Protein AF-A0A813LN23-F1 (afdb_monomer_lite)

Organism: Polarella glacialis (NCBI:txid89957)

Secondary structure (DSSP, 8-state):
----------TTHHHHHTT--TTGGGTTT------SSEEEEEEE-SS-HHHHHHHHHHHHTTTSSSEEEEEEGGG----GGG--SS-HHHHHHHHHHHT-SEEEE--------TTS-TTTSTTS-HHHHHHHHHTTT--EEEETT-HHHHHHTTT-SS--EESSHHHHHHHHHHHHH-HHHHHHHHHHHHHHHHTTSHHHHHHHHT-

Sequence (207 aa):
QAGTQFAVASSNLSAAVSLVPHHHSNFLKRVARPHRSGSLVGIFGTGDSQWLAGRLTTCLQGSVSGYLRVVSQADLSCPLEEVQGPVQRGDCHARRLQALDLGVVWFQDETNQPDAPRDAVEREKPAQRLVNVLAVGLPAVGYAGYAGHRDVLRGAQHLRLAANVEELCVLARALLQDIKLRKLASEEALRIAEAYSPRRIAESYLR

Structure (mmCIF, N/CA/C/O backbone):
data_AF-A0A813LN23-F1
#
_entry.id   AF-A0A813LN23-F1
#
loop_
_atom_site.group_PDB
_atom_site.id
_atom_site.type_symbol
_atom_site.label_atom_id
_atom_site.label_alt_id
_atom_site.label_comp_id
_atom_site.label_asym_id
_atom_site.label_entity_id
_atom_site.label_seq_id
_atom_site.pdbx_PDB_ins_code
_atom_site.Cartn_x
_atom_site.Cartn_y
_atom_site.Cartn_z
_atom_site.occupancy
_atom_site.B_iso_or_equiv
_atom_site.auth_seq_id
_atom_site.auth_comp_id
_atom_site.auth_asym_id
_atom_site.auth_atom_id
_atom_site.pdbx_PDB_model_num
ATOM 1 N N . GLN A 1 1 ? 8.242 -32.842 -45.059 1.00 39.59 1 GLN A N 1
ATOM 2 C CA . GLN A 1 1 ? 9.080 -32.036 -44.150 1.00 39.59 1 GLN A CA 1
ATOM 3 C C . GLN A 1 1 ? 8.134 -31.305 -43.210 1.00 39.59 1 GLN A C 1
ATOM 5 O O . GLN A 1 1 ? 7.398 -30.442 -43.666 1.00 39.59 1 GLN A O 1
ATOM 10 N N . ALA A 1 2 ? 8.035 -31.754 -41.958 1.00 36.97 2 ALA A N 1
ATOM 11 C CA . ALA A 1 2 ? 7.138 -31.170 -40.963 1.00 36.97 2 ALA A CA 1
ATOM 12 C C . ALA A 1 2 ? 7.884 -30.048 -40.230 1.00 36.97 2 ALA A C 1
ATOM 14 O O . ALA A 1 2 ? 8.893 -30.304 -39.576 1.00 36.97 2 ALA A O 1
ATOM 15 N N . GLY A 1 3 ? 7.426 -28.809 -40.403 1.00 33.22 3 GLY A N 1
ATOM 16 C CA . GLY A 1 3 ? 7.939 -27.649 -39.683 1.00 33.22 3 GLY A CA 1
ATOM 17 C C . GLY A 1 3 ? 7.271 -27.550 -38.319 1.0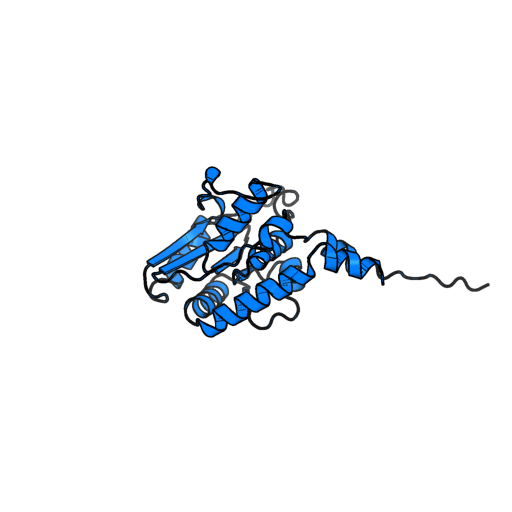0 33.22 3 GLY A C 1
ATOM 18 O O . GLY A 1 3 ? 6.096 -27.206 -38.224 1.00 33.22 3 GLY A O 1
ATOM 19 N N . THR A 1 4 ? 8.015 -27.864 -37.265 1.00 38.72 4 THR A N 1
ATOM 20 C CA . THR A 1 4 ? 7.586 -27.665 -35.880 1.00 38.72 4 THR A CA 1
ATOM 21 C C . THR A 1 4 ? 7.609 -26.166 -35.574 1.00 38.72 4 THR A C 1
ATOM 23 O O . THR A 1 4 ? 8.677 -25.572 -35.437 1.00 38.72 4 THR A O 1
ATOM 26 N N . GLN A 1 5 ? 6.439 -25.529 -35.494 1.00 38.41 5 GLN A N 1
ATOM 27 C CA . GLN A 1 5 ? 6.319 -24.173 -34.960 1.00 38.41 5 GLN A CA 1
ATOM 28 C C . GLN A 1 5 ? 6.550 -24.213 -33.445 1.00 38.41 5 GLN A C 1
ATOM 30 O O . GLN A 1 5 ? 5.740 -24.755 -32.694 1.00 38.41 5 GLN A O 1
ATOM 35 N N . PHE A 1 6 ? 7.657 -23.626 -32.994 1.00 35.34 6 PHE A N 1
ATOM 36 C CA . PHE A 1 6 ? 7.865 -23.298 -31.588 1.00 35.34 6 PHE A CA 1
ATOM 37 C C . PHE A 1 6 ? 6.947 -22.128 -31.220 1.00 35.34 6 PHE A C 1
ATOM 39 O O . PHE A 1 6 ? 7.253 -20.969 -31.495 1.00 35.34 6 PHE A O 1
ATOM 46 N N . ALA A 1 7 ? 5.811 -22.430 -30.596 1.00 37.06 7 ALA A N 1
ATOM 47 C CA . ALA A 1 7 ? 5.026 -21.433 -29.885 1.00 37.06 7 ALA A CA 1
ATOM 48 C C . ALA A 1 7 ? 5.788 -21.052 -28.606 1.00 37.06 7 ALA A C 1
ATOM 50 O O . ALA A 1 7 ? 5.703 -21.729 -27.583 1.00 37.06 7 ALA A O 1
ATOM 51 N N . VAL A 1 8 ? 6.592 -19.991 -28.681 1.00 39.06 8 VAL A N 1
ATOM 52 C CA . VAL A 1 8 ? 7.249 -19.411 -27.505 1.00 39.06 8 VAL A CA 1
ATOM 53 C C . VAL A 1 8 ? 6.170 -18.765 -26.638 1.00 39.06 8 VAL A C 1
ATOM 55 O O . VAL A 1 8 ? 5.446 -17.877 -27.086 1.00 39.06 8 VAL A O 1
ATOM 58 N N . ALA A 1 9 ? 6.066 -19.220 -25.391 1.00 37.12 9 ALA A N 1
ATOM 59 C CA . ALA A 1 9 ? 5.198 -18.676 -24.354 1.00 37.12 9 ALA A CA 1
ATOM 60 C C . ALA A 1 9 ? 5.605 -17.230 -23.992 1.00 37.12 9 ALA A C 1
ATOM 62 O O . ALA A 1 9 ? 6.251 -16.984 -22.978 1.00 37.12 9 ALA A O 1
ATOM 63 N N . SER A 1 10 ? 5.267 -16.253 -24.839 1.00 37.16 10 SER A N 1
ATOM 64 C CA . SER A 1 10 ? 5.741 -14.866 -24.710 1.00 37.16 10 SER A CA 1
ATOM 65 C C . SER A 1 10 ? 4.833 -13.954 -23.869 1.00 37.16 10 SER A C 1
ATOM 67 O O . SER A 1 10 ? 5.117 -12.764 -23.744 1.00 37.16 10 SER A O 1
ATOM 69 N N . SER A 1 11 ? 3.735 -14.459 -23.298 1.00 43.03 11 SER A N 1
ATOM 70 C CA . SER A 1 11 ? 2.684 -13.598 -22.731 1.00 43.03 11 SER A CA 1
ATOM 71 C C . SER A 1 11 ? 2.886 -13.191 -21.266 1.00 43.03 11 SER A C 1
ATOM 73 O O . SER A 1 11 ? 2.341 -12.174 -20.853 1.00 43.03 11 SER A O 1
ATOM 75 N N . ASN A 1 12 ? 3.686 -13.919 -20.477 1.00 43.53 12 ASN A N 1
ATOM 76 C CA . ASN A 1 12 ? 3.851 -13.625 -19.040 1.00 43.53 12 ASN A CA 1
ATOM 77 C C . ASN A 1 12 ? 5.123 -12.825 -18.698 1.00 43.53 12 ASN A C 1
ATOM 79 O O . ASN A 1 12 ? 5.166 -12.153 -17.670 1.00 43.53 12 ASN A O 1
ATOM 83 N N . LEU A 1 13 ? 6.151 -12.859 -19.552 1.00 44.47 13 LEU A N 1
ATOM 84 C CA . LEU A 1 13 ? 7.446 -12.212 -19.288 1.00 44.47 13 LEU A CA 1
ATOM 85 C C . LEU A 1 13 ? 7.402 -10.684 -19.463 1.00 44.47 13 LEU A C 1
ATOM 87 O O . LEU A 1 13 ? 8.005 -9.957 -18.677 1.00 44.47 13 LEU A O 1
ATOM 91 N N . SER A 1 14 ? 6.636 -10.179 -20.435 1.00 47.31 14 SER A N 1
ATOM 92 C CA . SER A 1 14 ? 6.539 -8.737 -20.727 1.00 47.31 14 SER A CA 1
ATOM 93 C C . SER A 1 14 ? 5.921 -7.918 -19.579 1.00 47.31 14 SER A C 1
ATOM 95 O O . SER A 1 14 ? 6.327 -6.776 -19.340 1.00 47.31 14 SER A O 1
ATOM 97 N N . ALA A 1 15 ? 4.987 -8.508 -18.825 1.00 50.19 15 ALA A N 1
ATOM 98 C CA . ALA A 1 15 ? 4.332 -7.833 -17.707 1.00 50.19 15 ALA A CA 1
ATOM 99 C C . ALA A 1 15 ? 5.270 -7.657 -16.499 1.00 50.19 15 ALA A C 1
ATOM 101 O O . ALA A 1 15 ? 5.264 -6.597 -15.880 1.00 50.19 15 ALA A O 1
ATOM 102 N N . ALA A 1 16 ? 6.122 -8.644 -16.196 1.00 51.22 16 ALA A N 1
ATOM 103 C CA . ALA A 1 16 ? 7.028 -8.593 -15.044 1.00 51.22 16 ALA A CA 1
ATOM 104 C C . ALA A 1 16 ? 8.128 -7.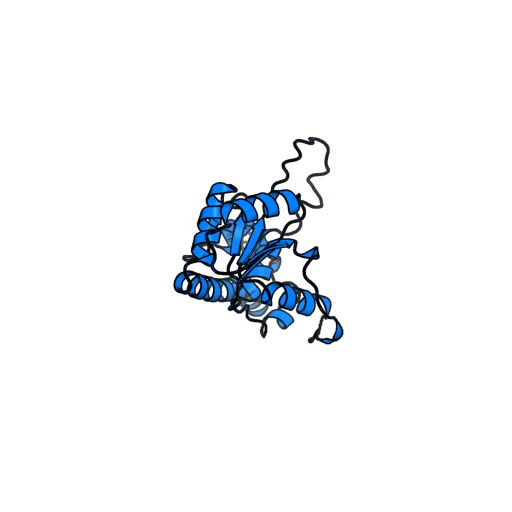522 -15.192 1.00 51.22 16 ALA A C 1
ATOM 106 O O . ALA A 1 16 ? 8.429 -6.817 -14.231 1.00 51.22 16 ALA A O 1
ATOM 107 N N . VAL A 1 17 ? 8.674 -7.333 -16.403 1.00 51.47 17 VAL A N 1
ATOM 108 C CA . VAL A 1 17 ? 9.695 -6.296 -16.689 1.00 51.47 17 VAL A CA 1
ATOM 109 C C . VAL A 1 17 ? 9.158 -4.879 -16.502 1.00 51.47 17 VAL A C 1
ATOM 111 O O . VAL A 1 17 ? 9.900 -3.966 -16.146 1.00 51.47 17 VAL A O 1
ATOM 114 N N . SER A 1 18 ? 7.852 -4.693 -16.689 1.00 59.22 18 SER A N 1
ATOM 115 C CA . SER A 1 18 ? 7.205 -3.382 -16.608 1.00 59.22 18 SER A CA 1
ATOM 116 C C . SER A 1 18 ? 6.879 -2.934 -15.177 1.00 59.22 18 SER A C 1
ATOM 118 O O . SER A 1 18 ? 6.366 -1.825 -15.014 1.00 59.22 18 SER A O 1
ATOM 120 N N . LEU A 1 19 ? 7.146 -3.779 -14.167 1.00 66.12 19 LEU A N 1
ATOM 121 C CA . LEU A 1 19 ? 6.704 -3.600 -12.775 1.00 66.12 19 LEU A CA 1
ATOM 122 C C . LEU A 1 19 ? 7.842 -3.474 -11.748 1.00 66.12 19 LEU A C 1
ATOM 124 O O . LEU A 1 19 ? 7.592 -3.523 -10.545 1.00 66.12 19 LEU A O 1
ATOM 128 N N . VAL A 1 20 ? 9.088 -3.280 -12.188 1.00 72.88 20 VAL A N 1
ATOM 129 C CA . VAL 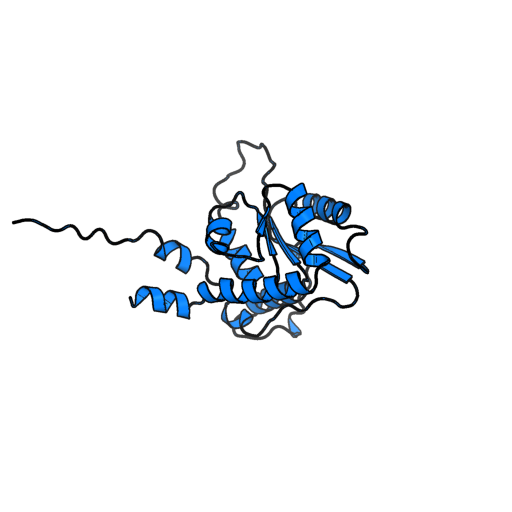A 1 20 ? 10.239 -3.066 -11.290 1.00 72.88 20 VAL A CA 1
ATOM 130 C C . VAL A 1 20 ? 9.990 -1.856 -10.392 1.00 72.88 20 VAL A C 1
ATOM 132 O O . VAL A 1 20 ? 9.712 -0.787 -10.940 1.00 72.88 20 VAL A O 1
ATOM 135 N N . PRO A 1 21 ? 10.126 -1.951 -9.049 1.00 66.25 21 PRO A N 1
ATOM 136 C CA . PRO A 1 21 ? 9.970 -0.796 -8.176 1.00 66.25 21 PRO A CA 1
ATOM 137 C C . PRO A 1 21 ? 10.757 0.408 -8.698 1.00 66.25 21 PRO A C 1
ATOM 139 O O . PRO A 1 21 ? 11.948 0.292 -9.013 1.00 66.25 21 PRO A O 1
ATOM 142 N N . HIS A 1 22 ? 10.102 1.563 -8.802 1.00 62.88 22 HIS A N 1
ATOM 143 C CA . HIS A 1 22 ? 10.753 2.776 -9.288 1.00 62.88 22 HIS A CA 1
ATOM 144 C C . HIS A 1 22 ? 11.974 3.072 -8.418 1.00 62.88 22 HIS A C 1
ATOM 146 O O . HIS A 1 22 ? 11.829 3.364 -7.239 1.00 62.88 22 HIS A O 1
ATOM 152 N N . HIS A 1 23 ? 13.175 3.015 -8.998 1.00 59.50 23 HIS A N 1
ATOM 153 C CA . HIS A 1 23 ? 14.432 3.177 -8.257 1.00 59.50 23 HIS A CA 1
ATOM 154 C C . HIS A 1 23 ? 14.636 2.110 -7.167 1.00 59.50 23 HIS A C 1
ATOM 156 O O . HIS A 1 23 ? 15.037 2.426 -6.051 1.00 59.50 23 HIS A O 1
ATOM 162 N N . HIS A 1 24 ? 14.380 0.841 -7.499 1.00 65.38 24 HIS A N 1
ATOM 163 C CA . HIS A 1 24 ? 14.494 -0.333 -6.622 1.00 65.38 24 HIS A CA 1
ATOM 164 C C . HIS A 1 24 ? 15.696 -0.332 -5.653 1.00 65.38 24 HIS A C 1
ATOM 166 O O . HIS A 1 24 ? 15.537 -0.677 -4.484 1.00 65.38 24 HIS A O 1
ATOM 172 N N . SER A 1 25 ? 16.876 0.135 -6.078 1.00 61.50 25 SER A N 1
ATOM 173 C CA . SER A 1 25 ? 18.063 0.282 -5.216 1.00 61.50 25 SER A CA 1
ATOM 174 C C . SER A 1 25 ? 17.826 1.110 -3.946 1.00 61.50 25 SER A C 1
ATOM 176 O O . SER A 1 25 ? 18.450 0.860 -2.918 1.00 61.50 25 SER A O 1
ATOM 178 N N . ASN A 1 26 ? 16.928 2.093 -4.004 1.00 63.09 26 ASN A N 1
ATOM 179 C CA . ASN A 1 26 ? 16.587 2.982 -2.896 1.00 63.09 26 ASN A CA 1
ATOM 180 C C . ASN A 1 26 ? 15.605 2.332 -1.901 1.00 63.09 26 ASN A C 1
ATOM 182 O O . ASN A 1 26 ? 15.480 2.795 -0.771 1.00 63.09 26 ASN A O 1
ATOM 186 N N . PHE A 1 27 ? 14.952 1.233 -2.287 1.00 65.69 27 PHE A N 1
ATOM 187 C CA . PHE A 1 27 ? 13.986 0.505 -1.459 1.00 65.69 27 PHE A CA 1
ATOM 188 C C . PHE A 1 27 ? 14.650 -0.572 -0.590 1.00 65.69 27 PHE A C 1
ATOM 190 O O . PHE A 1 27 ? 14.179 -0.851 0.507 1.00 65.69 27 PHE A O 1
ATOM 197 N N . LEU A 1 28 ? 15.811 -1.098 -1.005 1.00 61.41 28 LEU A N 1
ATOM 198 C CA . LEU A 1 28 ? 16.527 -2.204 -0.344 1.00 61.41 28 LEU A CA 1
ATOM 199 C C . LEU A 1 28 ? 16.937 -1.951 1.124 1.00 61.41 28 LEU A C 1
ATOM 201 O O . LEU A 1 28 ? 17.324 -2.886 1.820 1.00 61.41 28 LEU A O 1
ATOM 205 N N . LYS A 1 29 ? 16.885 -0.703 1.608 1.00 63.97 29 LYS A N 1
ATOM 206 C CA . LYS A 1 29 ? 17.239 -0.330 2.994 1.00 63.97 29 LYS A CA 1
ATOM 207 C C . LYS A 1 29 ? 16.093 0.329 3.767 1.00 63.97 29 LYS A C 1
ATOM 209 O O . LYS A 1 29 ? 16.289 0.757 4.905 1.00 63.97 29 LYS A O 1
ATOM 214 N N . ARG A 1 30 ? 14.913 0.457 3.161 1.00 70.81 30 ARG A N 1
ATOM 215 C CA . ARG A 1 30 ? 13.778 1.196 3.721 1.00 70.81 30 ARG A CA 1
ATOM 216 C C . ARG A 1 30 ? 12.677 0.197 4.054 1.00 70.81 30 ARG A C 1
ATOM 218 O O . ARG A 1 30 ? 12.040 -0.340 3.162 1.00 70.81 30 ARG A O 1
ATOM 225 N N . VAL A 1 31 ? 12.476 -0.057 5.345 1.00 78.44 31 VAL A N 1
ATOM 226 C CA . VAL A 1 31 ? 11.402 -0.933 5.835 1.00 78.44 31 VAL A CA 1
ATOM 227 C C . VAL A 1 31 ? 10.427 -0.089 6.638 1.00 78.44 31 VAL A C 1
ATOM 229 O O . VAL A 1 31 ? 10.843 0.560 7.607 1.00 78.44 31 VAL A O 1
ATOM 232 N N . ALA A 1 32 ? 9.164 -0.067 6.213 1.00 77.12 32 ALA A N 1
ATOM 233 C CA . ALA A 1 32 ? 8.074 0.592 6.919 1.00 77.12 32 ALA A CA 1
ATOM 234 C C . ALA A 1 32 ? 7.967 0.031 8.340 1.00 77.12 32 ALA A C 1
ATOM 236 O O . ALA A 1 32 ? 8.089 -1.176 8.565 1.00 77.12 32 ALA A O 1
ATOM 237 N N . ARG A 1 33 ? 7.790 0.920 9.318 1.00 77.44 33 ARG A N 1
ATOM 238 C CA . ARG A 1 33 ? 7.646 0.538 10.724 1.00 77.44 33 ARG A CA 1
ATOM 239 C C . ARG A 1 33 ? 6.378 1.162 11.282 1.00 77.44 33 ARG A C 1
ATOM 241 O O . ARG A 1 33 ? 6.191 2.358 11.080 1.00 77.44 33 ARG A O 1
ATOM 248 N N . PRO A 1 34 ? 5.561 0.392 12.017 1.00 74.50 34 PRO A N 1
ATOM 249 C CA . PRO A 1 34 ? 4.340 0.933 12.577 1.00 74.50 34 PRO A CA 1
ATOM 250 C C . PRO A 1 34 ? 4.604 2.094 13.541 1.00 74.50 34 PRO A C 1
ATOM 252 O O . PRO A 1 34 ? 5.532 2.028 14.359 1.00 74.50 34 PRO A O 1
ATOM 255 N N . HIS A 1 35 ? 3.759 3.120 13.493 1.00 77.62 35 HIS A N 1
ATOM 256 C CA . HIS A 1 35 ? 3.760 4.192 14.481 1.00 77.62 35 HIS A CA 1
ATOM 257 C C . HIS A 1 35 ? 3.272 3.671 15.835 1.00 77.62 35 HIS A C 1
ATOM 259 O O . HIS A 1 35 ? 2.377 2.833 15.927 1.00 77.62 35 HIS A O 1
ATOM 265 N N . ARG A 1 36 ? 3.867 4.182 16.921 1.00 70.81 36 ARG A N 1
ATOM 266 C CA . ARG A 1 36 ? 3.504 3.782 18.293 1.00 70.81 36 ARG A CA 1
ATOM 267 C C . ARG A 1 36 ? 2.278 4.514 18.848 1.00 70.81 36 ARG A C 1
ATOM 269 O O . ARG A 1 36 ? 1.682 4.022 19.796 1.00 70.81 36 ARG A O 1
ATOM 276 N N . SER A 1 37 ? 1.933 5.685 18.308 1.00 74.62 37 SER A N 1
ATOM 277 C CA . SER A 1 37 ? 0.928 6.597 18.885 1.00 74.62 37 SER A CA 1
ATOM 278 C C . SER A 1 37 ? -0.236 6.951 17.949 1.00 74.62 37 SER A C 1
ATOM 280 O O . SER A 1 37 ? -1.014 7.854 18.253 1.00 74.62 37 SER A O 1
ATOM 282 N N . GLY A 1 38 ? -0.386 6.240 16.832 1.00 85.62 38 GLY A N 1
ATOM 283 C CA . GLY A 1 38 ? -1.467 6.456 15.874 1.00 85.62 38 GLY A CA 1
ATOM 284 C C . GLY A 1 38 ? -1.318 5.581 14.636 1.00 85.62 38 GLY A C 1
ATOM 285 O O . GLY A 1 38 ? -0.522 4.645 14.619 1.00 85.62 38 GLY A O 1
ATOM 286 N N . SER A 1 39 ? -2.104 5.876 13.607 1.00 91.25 39 SER A N 1
ATOM 287 C CA . SER A 1 39 ? -2.051 5.211 12.305 1.00 91.25 39 SER A CA 1
ATOM 288 C C . SER A 1 39 ? -2.090 6.238 11.178 1.00 91.25 39 SER A C 1
ATOM 290 O O . SER A 1 39 ? -3.016 7.052 11.101 1.00 91.25 39 SER A O 1
ATOM 292 N N . LEU A 1 40 ? -1.095 6.180 10.293 1.00 93.81 40 LEU A N 1
ATOM 293 C CA . LEU A 1 40 ? -1.016 6.982 9.078 1.00 93.81 40 LEU A CA 1
ATOM 294 C C . LEU A 1 40 ? -1.296 6.106 7.852 1.00 93.81 40 LEU A C 1
ATOM 296 O O . LEU A 1 40 ? -0.534 5.194 7.528 1.00 93.81 40 LEU A O 1
ATOM 300 N N . VAL A 1 41 ? -2.398 6.392 7.164 1.00 94.94 41 VAL A N 1
ATOM 301 C CA . VAL A 1 41 ? -2.835 5.668 5.964 1.00 94.94 41 VAL A CA 1
ATOM 302 C C . VAL A 1 41 ? -2.579 6.532 4.736 1.00 94.94 41 VAL A C 1
ATOM 304 O O . VAL A 1 41 ? -3.068 7.659 4.663 1.00 94.94 41 VAL A O 1
ATOM 307 N N . GLY A 1 42 ? -1.824 6.014 3.769 1.00 94.12 42 GLY A N 1
ATOM 308 C CA . GLY A 1 42 ? -1.549 6.713 2.511 1.00 94.12 42 GLY A CA 1
ATOM 309 C C . GLY A 1 42 ? -2.400 6.186 1.362 1.00 94.12 42 GLY A C 1
ATOM 310 O O . GLY A 1 42 ? -2.472 4.976 1.158 1.00 94.12 42 GLY A O 1
ATOM 311 N N . ILE A 1 43 ? -3.006 7.086 0.590 1.00 92.69 43 ILE A N 1
ATOM 312 C CA . ILE A 1 43 ? -3.754 6.765 -0.631 1.00 92.69 43 ILE A CA 1
ATOM 313 C C . ILE A 1 43 ? -2.862 6.983 -1.858 1.00 92.69 43 ILE A C 1
ATOM 315 O O . ILE A 1 43 ? -2.279 8.054 -2.044 1.00 92.69 43 ILE A O 1
ATOM 319 N N . PHE A 1 44 ? -2.802 5.965 -2.716 1.00 89.31 44 PHE A N 1
ATOM 320 C CA . PHE A 1 44 ? -2.029 5.923 -3.954 1.00 89.31 44 PHE A CA 1
ATOM 321 C C . PHE A 1 44 ? -2.971 5.780 -5.148 1.00 89.31 44 PHE A C 1
ATOM 323 O O . PHE A 1 44 ? -3.464 4.690 -5.440 1.00 89.31 44 PHE A O 1
ATOM 330 N N . GLY A 1 45 ? -3.198 6.892 -5.844 1.00 81.06 45 GLY A N 1
ATOM 331 C CA . GLY A 1 45 ? -4.160 7.023 -6.934 1.00 81.06 45 GLY A CA 1
ATOM 332 C C . GLY A 1 45 ? -4.185 8.452 -7.473 1.00 81.06 45 GLY A C 1
ATOM 333 O O . GLY A 1 45 ? -3.684 9.361 -6.820 1.00 81.06 45 GLY A O 1
ATOM 334 N N . THR A 1 46 ? -4.744 8.644 -8.665 1.00 63.03 46 THR A N 1
ATOM 335 C CA . THR A 1 46 ? -4.836 9.943 -9.362 1.00 63.03 46 THR A CA 1
ATOM 336 C C . THR A 1 46 ? -6.252 10.543 -9.363 1.00 63.03 46 THR A C 1
ATOM 338 O O . THR A 1 46 ? -6.449 11.591 -9.963 1.00 63.03 46 THR A O 1
ATOM 341 N N . GLY A 1 47 ? -7.231 9.882 -8.731 1.00 64.81 47 GLY A N 1
ATOM 342 C CA . GLY A 1 47 ? -8.639 10.312 -8.671 1.00 64.81 47 GLY A CA 1
ATOM 343 C C . GLY A 1 47 ? -8.966 11.159 -7.436 1.00 64.81 47 GLY A C 1
ATOM 344 O O . GLY A 1 47 ? -8.057 11.698 -6.803 1.00 64.81 47 GLY A O 1
ATOM 345 N N . ASP A 1 48 ? -10.251 11.235 -7.062 1.00 70.62 48 ASP A N 1
ATOM 346 C CA . ASP A 1 48 ? -10.731 11.948 -5.865 1.00 70.62 48 ASP A CA 1
ATOM 347 C C . ASP A 1 48 ? -10.273 11.262 -4.561 1.00 70.62 48 ASP A C 1
ATOM 349 O O . ASP A 1 48 ? -11.011 10.579 -3.844 1.00 70.62 48 ASP A O 1
ATOM 353 N N . SER A 1 49 ? -8.989 11.437 -4.247 1.00 77.94 49 SER A N 1
ATOM 354 C CA . SER A 1 49 ? -8.386 10.937 -3.018 1.00 77.94 49 SER A CA 1
ATOM 355 C C . SER A 1 49 ? -8.998 11.574 -1.771 1.00 77.94 49 SER A C 1
ATOM 357 O O . SER A 1 49 ? -8.874 10.993 -0.697 1.00 77.94 49 SER A O 1
ATOM 359 N N . GLN A 1 50 ? -9.656 12.736 -1.889 1.00 84.06 50 GLN A N 1
ATOM 360 C CA . GLN A 1 50 ? -10.292 13.403 -0.755 1.00 84.06 50 GLN A CA 1
ATOM 361 C C . GLN A 1 50 ? -11.590 12.702 -0.364 1.00 84.06 50 GLN A C 1
ATOM 363 O O . GLN A 1 50 ? -11.784 12.420 0.820 1.00 84.06 50 GLN A O 1
ATOM 368 N N . TRP A 1 51 ? -12.432 12.340 -1.335 1.00 87.50 51 TRP A N 1
ATOM 369 C CA . TRP A 1 51 ? -13.625 11.534 -1.081 1.00 87.50 51 TRP A CA 1
ATOM 370 C C . TRP A 1 51 ? -13.267 10.207 -0.409 1.00 87.50 51 TRP A C 1
ATOM 372 O O . TRP A 1 51 ? -13.800 9.883 0.657 1.00 87.50 51 TRP A O 1
ATOM 382 N N . LEU A 1 52 ? -12.295 9.473 -0.965 1.00 89.25 52 LEU A N 1
ATOM 383 C CA . LEU A 1 52 ? -11.866 8.198 -0.388 1.00 89.25 52 LEU A CA 1
ATOM 384 C C . LEU A 1 52 ? -11.248 8.383 1.004 1.00 89.25 52 LEU A C 1
ATOM 386 O O . LEU A 1 52 ? -11.527 7.592 1.906 1.00 89.25 52 LEU A O 1
ATOM 390 N N . ALA A 1 53 ? -10.445 9.435 1.204 1.00 91.44 53 ALA A N 1
ATOM 391 C CA . ALA A 1 53 ? -9.895 9.769 2.514 1.00 91.44 53 ALA A CA 1
ATOM 392 C C . ALA A 1 53 ? -10.999 10.043 3.538 1.00 91.44 53 ALA A C 1
ATOM 394 O O . ALA A 1 53 ? -10.904 9.557 4.666 1.00 91.44 53 ALA A O 1
ATOM 395 N N . GLY A 1 54 ? -12.060 10.754 3.148 1.00 92.06 54 GLY A N 1
ATOM 396 C CA . GLY A 1 54 ? -13.240 10.979 3.978 1.00 92.06 54 GLY A CA 1
ATOM 397 C C . GLY A 1 54 ? -13.914 9.666 4.372 1.00 92.06 54 GLY A C 1
ATOM 398 O O . GLY A 1 54 ? -14.087 9.400 5.560 1.00 92.06 54 GLY A O 1
ATOM 399 N N . ARG A 1 55 ? -14.202 8.793 3.396 1.00 93.38 55 ARG A N 1
ATOM 400 C CA . ARG A 1 55 ? -14.831 7.479 3.636 1.00 93.38 55 ARG A CA 1
ATOM 401 C C . ARG A 1 55 ? -13.992 6.593 4.560 1.00 93.38 55 ARG A C 1
ATOM 403 O O . ARG A 1 55 ? -14.526 6.031 5.516 1.00 93.38 55 ARG A O 1
ATOM 410 N N . LEU A 1 56 ? -12.684 6.511 4.308 1.00 93.75 56 LEU A N 1
ATOM 411 C CA . LEU A 1 56 ? -11.738 5.767 5.142 1.00 93.75 56 LEU A CA 1
ATOM 412 C C . LEU A 1 56 ? -11.655 6.341 6.553 1.00 93.75 56 LEU A C 1
ATOM 414 O O . LEU A 1 56 ? -11.683 5.584 7.519 1.00 93.75 56 LEU A O 1
ATOM 418 N N . THR A 1 57 ? -11.588 7.666 6.682 1.00 94.94 57 THR A N 1
ATOM 419 C CA . THR A 1 57 ? -11.568 8.330 7.989 1.00 94.94 57 THR A CA 1
ATOM 420 C C . THR A 1 57 ? -12.823 7.968 8.770 1.00 94.94 57 THR A C 1
ATOM 422 O O . THR A 1 57 ? -12.704 7.471 9.884 1.00 94.94 57 THR A O 1
ATOM 425 N N . THR A 1 58 ? -14.011 8.111 8.173 1.00 95.12 58 THR A N 1
ATOM 426 C CA . THR A 1 58 ? -15.285 7.776 8.822 1.00 95.12 58 THR A CA 1
ATOM 427 C C . THR A 1 58 ? -15.350 6.313 9.257 1.00 95.12 58 THR A C 1
ATOM 429 O O . THR A 1 58 ? -15.747 6.033 10.384 1.00 95.12 58 THR A O 1
ATOM 432 N N . CYS A 1 59 ? -14.960 5.364 8.402 1.00 95.06 59 CYS A N 1
ATOM 433 C CA . CYS A 1 59 ? -15.120 3.945 8.726 1.00 95.06 59 CYS A CA 1
ATOM 434 C C . CYS A 1 59 ? -14.036 3.387 9.663 1.00 95.06 59 CYS A C 1
ATOM 436 O O . CYS A 1 59 ? -14.265 2.376 10.334 1.00 95.06 59 CYS A O 1
ATOM 438 N N . LEU A 1 60 ? -12.858 4.012 9.714 1.00 94.06 60 LEU A N 1
ATOM 439 C CA . LEU A 1 60 ? -11.760 3.619 10.602 1.00 94.06 60 LEU A CA 1
ATOM 440 C C . LEU A 1 60 ? -11.769 4.391 11.927 1.00 94.06 60 LEU A C 1
ATOM 442 O O . LEU A 1 60 ? -11.085 3.988 12.873 1.00 94.06 60 LEU A O 1
ATOM 446 N N . GLN A 1 61 ? -12.548 5.470 12.030 1.00 91.00 61 GLN A N 1
ATOM 447 C CA . GLN A 1 61 ? -12.711 6.223 13.268 1.00 91.00 61 GLN A CA 1
ATOM 448 C C . GLN A 1 61 ? -13.190 5.305 14.402 1.00 91.00 61 GLN A C 1
ATOM 450 O O . GLN A 1 61 ? -14.049 4.444 14.218 1.00 91.00 61 GLN A O 1
ATOM 455 N N . GLY A 1 62 ? -12.563 5.431 15.574 1.00 84.88 62 GLY A N 1
ATOM 456 C CA . GLY A 1 62 ? -12.833 4.577 16.739 1.00 84.88 62 GLY A CA 1
ATOM 457 C C . GLY A 1 62 ? -12.335 3.131 16.619 1.00 84.88 62 GLY A C 1
ATOM 458 O O . GLY A 1 62 ? -12.379 2.398 17.601 1.00 84.88 62 GLY A O 1
ATOM 459 N N . SER A 1 63 ? -11.831 2.712 15.452 1.00 84.38 63 SER A N 1
ATOM 460 C CA . SER A 1 63 ? -11.273 1.370 15.258 1.00 84.38 63 SER A CA 1
ATOM 461 C C . SER A 1 63 ? -9.774 1.301 15.558 1.00 84.38 63 SER A C 1
ATOM 463 O O . SER A 1 63 ? -9.259 0.223 15.832 1.00 84.38 63 SER A O 1
ATOM 465 N N . VAL A 1 64 ? -9.055 2.420 15.508 1.00 85.50 64 VAL A N 1
ATOM 466 C CA . VAL A 1 64 ? -7.611 2.463 15.775 1.00 85.50 64 VAL A CA 1
ATOM 467 C C . VAL A 1 64 ? -7.317 3.169 17.093 1.00 85.50 64 VAL A C 1
ATOM 469 O O . VAL A 1 64 ? -7.962 4.158 17.437 1.00 85.50 64 VAL A O 1
ATOM 472 N N . SER A 1 65 ? -6.331 2.662 17.831 1.00 81.56 65 SER A N 1
ATOM 473 C CA . SER A 1 65 ? -5.838 3.311 19.046 1.00 81.56 65 SER A CA 1
ATOM 474 C C . SER A 1 65 ? -4.984 4.528 18.682 1.00 81.56 65 SER A C 1
ATOM 476 O O . SER A 1 65 ? -4.031 4.411 17.913 1.00 81.56 65 SER A O 1
ATOM 478 N N . GLY A 1 66 ? -5.291 5.686 19.267 1.00 85.94 66 GLY A N 1
ATOM 479 C CA . GLY A 1 66 ? -4.570 6.936 19.010 1.00 85.94 66 GLY A CA 1
ATOM 480 C C . GLY A 1 66 ? -5.163 7.747 17.857 1.00 85.94 66 GLY A C 1
ATOM 481 O O . GLY A 1 66 ? -6.356 7.656 17.568 1.00 85.94 66 GLY A O 1
ATOM 482 N N . TYR A 1 67 ? -4.341 8.585 17.221 1.00 88.75 67 TYR A N 1
ATOM 483 C CA . TYR A 1 67 ? -4.805 9.399 16.097 1.00 88.75 67 TYR A CA 1
ATOM 484 C C . TYR A 1 67 ? -4.864 8.575 14.808 1.00 88.75 67 TYR A C 1
ATOM 486 O O . TYR A 1 67 ? -4.001 7.737 14.547 1.00 88.75 67 TYR A O 1
ATOM 494 N N . LEU A 1 68 ? -5.860 8.857 13.973 1.00 92.94 68 LEU A N 1
ATOM 495 C CA . LEU A 1 68 ? -5.933 8.380 12.599 1.00 92.94 68 LEU A CA 1
ATOM 496 C C . LEU A 1 68 ? -5.704 9.564 11.671 1.00 92.94 68 LEU A C 1
ATOM 498 O O . LEU A 1 68 ? -6.367 10.592 11.807 1.00 92.94 68 LEU A O 1
ATOM 502 N N . ARG A 1 69 ? -4.811 9.407 10.699 1.00 94.00 69 ARG A N 1
ATOM 503 C CA . ARG A 1 69 ? -4.676 10.367 9.607 1.00 94.00 69 ARG A CA 1
ATOM 504 C C . ARG A 1 69 ? -4.659 9.617 8.283 1.00 94.00 69 ARG A C 1
ATOM 506 O O . ARG A 1 69 ? -3.873 8.691 8.102 1.00 94.00 69 ARG A O 1
ATOM 513 N N . VAL A 1 70 ? -5.528 10.028 7.368 1.00 93.81 70 VAL A N 1
ATOM 514 C CA . VAL A 1 70 ? -5.564 9.524 5.994 1.00 93.81 70 VAL A CA 1
ATOM 515 C C . VAL A 1 70 ? -5.073 10.641 5.085 1.00 93.81 70 VAL A C 1
ATOM 517 O O . VAL A 1 70 ? -5.549 11.769 5.188 1.00 93.81 70 VAL A O 1
ATOM 520 N N . VAL A 1 71 ? -4.075 10.358 4.253 1.00 92.06 71 VAL A N 1
ATOM 521 C CA . VAL A 1 71 ? -3.407 11.364 3.416 1.00 92.06 71 VAL A CA 1
ATOM 522 C C . VAL A 1 71 ? -3.267 10.883 1.984 1.00 92.06 71 VAL A C 1
ATOM 524 O O . VAL A 1 71 ? -3.119 9.685 1.734 1.00 92.06 71 VAL A O 1
ATOM 527 N N . SER A 1 72 ? -3.262 11.819 1.036 1.00 88.19 72 SER A N 1
ATOM 528 C CA . SER A 1 72 ? -2.817 11.504 -0.317 1.00 88.19 72 SER A CA 1
ATOM 529 C C . SER A 1 72 ? -1.291 11.353 -0.342 1.00 88.19 72 SER A C 1
ATOM 531 O O . SER A 1 72 ? -0.573 11.910 0.494 1.00 88.19 72 SER A O 1
ATOM 533 N N . GLN A 1 73 ? -0.765 10.631 -1.333 1.00 82.25 73 GLN A N 1
ATOM 534 C CA . GLN A 1 73 ? 0.680 10.561 -1.566 1.00 82.25 73 GLN A CA 1
ATOM 535 C C . GLN A 1 73 ? 1.327 11.955 -1.721 1.00 82.25 73 GLN A C 1
ATOM 537 O O . GLN A 1 73 ? 2.489 12.131 -1.345 1.00 82.25 73 GLN A O 1
ATOM 542 N N . ALA A 1 74 ? 0.603 12.928 -2.287 1.00 79.12 74 ALA A N 1
ATOM 543 C CA . ALA A 1 74 ? 1.108 14.278 -2.531 1.00 79.12 74 ALA A CA 1
ATOM 544 C C . ALA A 1 74 ? 1.331 15.069 -1.230 1.00 79.12 74 ALA A C 1
ATOM 546 O O . ALA A 1 74 ? 2.258 15.876 -1.165 1.00 79.12 74 ALA A O 1
ATOM 547 N N . ASP A 1 75 ? 0.555 14.773 -0.185 1.00 84.06 75 ASP A N 1
ATOM 548 C CA . ASP A 1 75 ? 0.599 15.479 1.104 1.00 84.06 75 ASP A CA 1
ATOM 549 C C . ASP A 1 75 ? 1.715 14.983 2.036 1.00 84.06 75 ASP A C 1
ATOM 551 O O . ASP A 1 75 ? 1.931 15.534 3.120 1.00 84.06 75 ASP A O 1
ATOM 555 N N . LEU A 1 76 ? 2.430 13.923 1.648 1.00 83.69 76 LEU A N 1
ATOM 556 C CA . LEU A 1 76 ? 3.543 13.395 2.428 1.00 83.69 76 LEU A CA 1
ATOM 557 C C . LEU A 1 76 ? 4.786 14.268 2.221 1.00 83.69 76 LEU A C 1
ATOM 559 O O . LEU A 1 76 ? 5.347 14.363 1.122 1.00 83.69 76 LEU A O 1
ATOM 563 N N . SER A 1 77 ? 5.259 14.892 3.298 1.00 85.00 77 SER A N 1
ATOM 564 C CA . SER A 1 77 ? 6.503 15.653 3.269 1.00 85.00 77 SER A CA 1
ATOM 565 C C . SER A 1 77 ? 7.703 14.729 3.051 1.00 85.00 77 SER A C 1
ATOM 567 O O . SER A 1 77 ? 7.699 13.543 3.383 1.00 85.00 77 SER A O 1
ATOM 569 N N . CYS A 1 78 ? 8.735 15.277 2.425 1.00 83.06 78 CYS A N 1
ATOM 570 C CA . CYS A 1 78 ? 9.990 14.587 2.200 1.00 83.06 78 CYS A CA 1
ATOM 571 C C . CYS A 1 78 ? 11.115 15.619 2.303 1.00 83.06 78 CYS A C 1
ATOM 573 O O . CYS A 1 78 ? 11.300 16.399 1.365 1.00 83.06 78 CYS A O 1
ATOM 575 N N . PRO A 1 79 ? 11.818 15.687 3.445 1.00 79.38 79 PRO A N 1
ATOM 576 C CA . PRO A 1 79 ? 12.928 16.613 3.606 1.00 79.38 79 PRO A CA 1
ATOM 577 C C . PRO A 1 79 ? 14.068 16.171 2.685 1.00 79.38 79 PRO A C 1
ATOM 579 O O . PRO A 1 79 ? 14.691 15.133 2.912 1.00 79.38 79 PRO A O 1
ATOM 582 N N . LEU A 1 80 ? 14.310 16.943 1.619 1.00 78.00 80 LEU A N 1
ATOM 583 C CA . LEU A 1 80 ? 15.297 16.617 0.579 1.00 78.00 80 LEU A CA 1
ATOM 584 C C . LEU A 1 80 ? 16.720 16.479 1.136 1.00 78.00 80 LEU A C 1
ATOM 586 O O . LEU A 1 80 ? 17.520 15.725 0.590 1.00 78.00 80 LEU A O 1
ATOM 590 N N . GLU A 1 81 ? 17.004 17.156 2.246 1.00 78.56 81 GLU A N 1
ATOM 591 C CA . GLU A 1 81 ? 18.284 17.123 2.960 1.00 78.56 81 GLU A CA 1
ATOM 592 C C . GLU A 1 81 ? 18.628 15.734 3.514 1.00 78.56 81 GLU A C 1
ATOM 594 O O . GLU A 1 81 ? 19.795 15.404 3.700 1.00 78.56 81 GLU A O 1
ATOM 599 N N . GLU A 1 82 ? 17.622 14.889 3.743 1.00 75.56 82 GLU A N 1
ATOM 600 C CA . GLU A 1 82 ? 17.814 13.560 4.316 1.00 75.56 82 GLU A CA 1
ATOM 601 C C . GLU A 1 82 ? 17.700 12.428 3.278 1.00 75.56 82 GLU A C 1
ATOM 603 O O . GLU A 1 82 ? 17.659 11.238 3.623 1.00 75.56 82 GLU A O 1
ATOM 608 N N . VAL A 1 83 ? 17.581 12.783 2.000 1.00 79.00 83 VAL A N 1
ATOM 609 C CA . VAL A 1 83 ? 17.424 11.838 0.897 1.00 79.00 83 VAL A CA 1
ATOM 610 C C . VAL A 1 83 ? 18.795 11.306 0.474 1.00 79.00 83 VAL A C 1
ATOM 612 O O . VAL A 1 83 ? 19.735 12.065 0.254 1.00 79.00 83 VAL A O 1
ATOM 615 N N . GLN A 1 84 ? 18.917 9.987 0.345 1.00 71.12 84 GLN A N 1
ATOM 616 C CA . GLN A 1 84 ? 20.163 9.284 0.033 1.00 71.12 84 GLN A CA 1
ATOM 617 C C . GLN A 1 84 ? 20.020 8.379 -1.202 1.00 71.12 84 GLN A C 1
ATOM 619 O O . GLN A 1 84 ? 18.927 7.985 -1.603 1.00 71.12 84 GLN A O 1
ATOM 624 N N . GLY A 1 85 ? 21.149 7.983 -1.789 1.00 69.62 85 GLY A N 1
ATOM 625 C CA . GLY A 1 85 ? 21.196 7.009 -2.883 1.00 69.62 85 GLY A CA 1
ATOM 626 C C . GLY A 1 85 ? 21.243 7.626 -4.287 1.00 69.62 85 GLY A C 1
ATOM 627 O O . GLY A 1 85 ? 21.287 8.845 -4.435 1.00 69.62 85 GLY A O 1
ATOM 628 N N . PRO A 1 86 ? 21.264 6.783 -5.337 1.00 70.44 86 PRO A N 1
ATOM 629 C CA . PRO A 1 86 ? 21.609 7.208 -6.697 1.00 70.44 86 PRO A CA 1
ATOM 630 C C . PRO A 1 86 ? 20.545 8.099 -7.349 1.00 70.44 86 PRO A C 1
ATOM 632 O O . PRO A 1 86 ? 20.861 8.870 -8.250 1.00 70.44 86 PRO A O 1
ATOM 635 N N . VAL A 1 87 ? 19.287 8.008 -6.898 1.00 81.00 87 VAL A N 1
ATOM 636 C CA . VAL A 1 87 ? 18.189 8.857 -7.371 1.00 81.00 87 VAL A CA 1
ATOM 637 C C . VAL A 1 87 ? 17.394 9.420 -6.198 1.00 81.00 87 VAL A C 1
ATOM 639 O O . VAL A 1 87 ? 16.643 8.700 -5.539 1.00 81.00 87 VAL A O 1
ATOM 642 N N . GLN A 1 88 ? 17.511 10.732 -5.981 1.00 81.50 88 GLN A N 1
ATOM 643 C CA . GLN A 1 88 ? 16.859 11.430 -4.869 1.00 81.50 88 GLN A CA 1
ATOM 644 C C . GLN A 1 88 ? 15.331 11.283 -4.889 1.00 81.50 88 GLN A C 1
ATOM 646 O O . GLN A 1 88 ? 14.714 10.975 -3.874 1.00 81.50 88 GLN A O 1
ATOM 651 N N . ARG A 1 89 ? 14.695 11.419 -6.059 1.00 80.38 89 ARG A N 1
ATOM 652 C CA . ARG A 1 89 ? 13.235 11.245 -6.182 1.00 80.38 89 ARG A CA 1
ATOM 653 C C . ARG A 1 89 ? 12.771 9.855 -5.730 1.00 80.38 89 ARG A C 1
ATOM 655 O O . ARG A 1 89 ? 11.726 9.741 -5.096 1.00 80.38 89 ARG A O 1
ATOM 662 N N . GLY A 1 90 ? 13.559 8.821 -6.026 1.00 80.50 90 GLY A N 1
ATOM 663 C CA . GLY A 1 90 ? 13.276 7.441 -5.641 1.00 80.50 90 GLY A CA 1
ATOM 664 C C . GLY A 1 90 ? 13.346 7.212 -4.136 1.00 80.50 90 GLY A C 1
ATOM 665 O O . GLY A 1 90 ? 12.403 6.676 -3.562 1.00 80.50 90 GLY A O 1
ATOM 666 N N . ASP A 1 91 ? 14.415 7.670 -3.477 1.00 83.19 91 ASP A N 1
ATOM 667 C CA . ASP A 1 91 ? 14.520 7.554 -2.013 1.00 83.19 91 ASP A CA 1
ATOM 668 C C . ASP A 1 91 ? 13.497 8.427 -1.298 1.00 83.19 91 ASP A C 1
ATOM 670 O O . ASP A 1 91 ? 12.886 7.986 -0.334 1.00 83.19 91 ASP A O 1
ATOM 674 N N . CYS A 1 92 ? 13.209 9.614 -1.824 1.00 85.44 92 CYS A N 1
ATOM 675 C CA . CYS A 1 92 ? 12.139 10.454 -1.313 1.00 85.44 92 CYS A CA 1
ATOM 676 C C . CYS A 1 92 ? 10.778 9.737 -1.342 1.00 85.44 92 CYS A C 1
ATOM 678 O O . CYS A 1 92 ? 10.035 9.747 -0.360 1.00 85.44 92 CYS A O 1
ATOM 680 N N . HIS A 1 93 ? 10.467 9.049 -2.444 1.00 86.38 93 HIS A N 1
ATOM 681 C CA . HIS A 1 93 ? 9.262 8.235 -2.544 1.00 86.38 93 HIS A CA 1
ATOM 682 C C . HIS A 1 93 ? 9.282 7.058 -1.556 1.00 86.38 93 HIS A C 1
ATOM 684 O O . HIS A 1 93 ?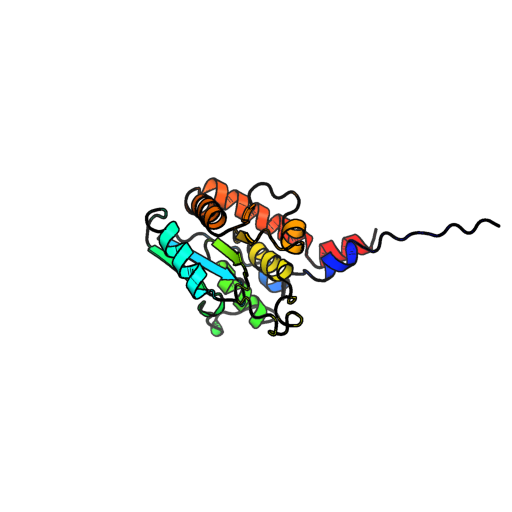 8.327 6.900 -0.800 1.00 86.38 93 HIS A O 1
ATOM 690 N N . ALA A 1 94 ? 10.377 6.295 -1.484 1.00 86.88 94 ALA A N 1
ATOM 691 C CA . ALA A 1 94 ? 10.525 5.188 -0.537 1.00 86.88 94 ALA A CA 1
ATOM 692 C C . ALA A 1 94 ? 10.383 5.643 0.928 1.00 86.88 94 ALA A C 1
ATOM 694 O O . ALA A 1 94 ? 9.729 4.977 1.726 1.00 86.88 94 ALA A O 1
ATOM 695 N N . ARG A 1 95 ? 10.933 6.809 1.284 1.00 87.19 95 ARG A N 1
ATOM 696 C CA . ARG A 1 95 ? 10.807 7.403 2.622 1.00 87.19 95 ARG A CA 1
ATOM 697 C C . ARG A 1 95 ? 9.372 7.788 2.960 1.00 87.19 95 ARG A C 1
ATOM 699 O O . ARG A 1 95 ? 8.925 7.518 4.070 1.00 87.19 95 ARG A O 1
ATOM 706 N N . ARG A 1 96 ? 8.641 8.379 2.010 1.00 89.31 96 ARG A N 1
ATOM 707 C CA . ARG A 1 96 ? 7.209 8.672 2.183 1.00 89.31 96 ARG A CA 1
ATOM 708 C C . ARG A 1 96 ? 6.422 7.397 2.467 1.00 89.31 96 ARG A C 1
ATOM 710 O O . ARG A 1 96 ? 5.621 7.386 3.389 1.00 89.31 96 ARG A O 1
ATOM 717 N N . LEU A 1 97 ? 6.690 6.327 1.718 1.00 91.12 97 LEU A N 1
ATOM 718 C CA . LEU A 1 97 ? 6.061 5.020 1.927 1.00 91.12 97 LEU A CA 1
ATOM 719 C C . LEU A 1 97 ? 6.436 4.407 3.283 1.00 91.12 97 LEU A C 1
ATOM 721 O O . LEU A 1 97 ? 5.584 3.852 3.968 1.00 91.12 97 LEU A O 1
ATOM 725 N N . GLN A 1 98 ? 7.699 4.540 3.693 1.00 89.56 98 GLN A N 1
ATOM 726 C CA . GLN A 1 98 ? 8.200 4.034 4.972 1.00 89.56 98 GLN A CA 1
ATOM 727 C C . GLN A 1 98 ? 7.502 4.679 6.179 1.00 89.56 98 GLN A C 1
ATOM 729 O O . GLN A 1 98 ? 7.372 4.042 7.223 1.00 89.56 98 GLN A O 1
ATOM 734 N N . ALA A 1 99 ? 7.076 5.933 6.038 1.00 90.00 99 ALA A N 1
ATOM 735 C CA . ALA A 1 99 ? 6.376 6.680 7.074 1.00 90.00 99 ALA A CA 1
ATOM 736 C C . ALA A 1 99 ? 4.890 6.307 7.197 1.00 90.00 99 ALA A C 1
ATOM 738 O O . ALA A 1 99 ? 4.177 6.954 7.951 1.00 90.00 99 ALA A O 1
ATOM 739 N N . LEU A 1 100 ? 4.392 5.312 6.466 1.00 93.44 100 LEU A N 1
ATOM 740 C CA . LEU A 1 100 ? 2.995 4.891 6.534 1.00 93.44 100 LEU A CA 1
ATOM 741 C C . LEU A 1 100 ? 2.840 3.595 7.333 1.00 93.44 100 LEU A C 1
ATOM 743 O O . LEU A 1 100 ? 3.747 2.768 7.401 1.00 93.44 100 LEU A O 1
ATOM 747 N N . ASP A 1 101 ? 1.647 3.401 7.887 1.00 94.81 101 ASP A N 1
ATOM 748 C CA . ASP A 1 101 ? 1.223 2.155 8.534 1.00 94.81 101 ASP A CA 1
ATOM 749 C C . ASP A 1 101 ? 0.452 1.235 7.581 1.00 94.81 101 ASP A C 1
ATOM 751 O O . ASP A 1 101 ? 0.461 0.014 7.747 1.00 94.81 101 ASP A O 1
ATOM 755 N N . LEU A 1 102 ? -0.229 1.830 6.598 1.00 96.31 102 LEU A N 1
ATOM 756 C CA . LEU A 1 102 ? -1.018 1.140 5.586 1.00 96.31 102 LEU A CA 1
ATOM 757 C C . LEU A 1 102 ? -1.001 1.926 4.268 1.00 96.31 102 LEU A C 1
ATOM 759 O O . LEU A 1 102 ? -1.183 3.146 4.258 1.00 96.31 102 LEU A O 1
ATOM 763 N N . GLY A 1 103 ? -0.835 1.217 3.154 1.00 96.06 103 GLY A N 1
ATOM 764 C CA . GLY A 1 103 ? -1.047 1.745 1.811 1.00 96.06 103 GLY A CA 1
ATOM 765 C C . GLY A 1 103 ? -2.417 1.359 1.254 1.00 96.06 103 GLY A C 1
ATOM 766 O O . GLY A 1 103 ? -2.835 0.208 1.325 1.00 96.06 103 GLY A O 1
ATOM 767 N N . VAL A 1 104 ? -3.118 2.309 0.652 1.00 95.81 104 VAL A N 1
ATOM 768 C CA . VAL A 1 104 ? -4.363 2.068 -0.080 1.00 95.81 104 VAL A CA 1
ATOM 769 C C . VAL A 1 104 ? -4.111 2.397 -1.542 1.00 95.81 104 VAL A C 1
ATOM 771 O O . VAL A 1 104 ? -3.967 3.561 -1.905 1.00 95.81 104 VAL A O 1
ATOM 774 N N . VAL A 1 105 ? -4.009 1.369 -2.385 1.00 93.69 105 VAL A N 1
ATOM 775 C CA . VAL A 1 105 ? -3.736 1.531 -3.820 1.00 93.69 105 VAL A CA 1
ATOM 776 C C . VAL A 1 105 ? -5.057 1.452 -4.562 1.00 93.69 105 VAL A C 1
ATOM 778 O O . VAL A 1 105 ? -5.556 0.370 -4.887 1.00 93.69 105 VAL A O 1
ATOM 781 N N . TRP A 1 106 ? -5.650 2.622 -4.767 1.00 88.69 106 TRP A N 1
ATOM 782 C CA . TRP A 1 106 ? -7.046 2.767 -5.150 1.00 88.69 106 TRP A CA 1
ATOM 783 C C . TRP A 1 106 ? -7.196 3.769 -6.277 1.00 88.69 106 TRP A C 1
ATOM 785 O O . TRP A 1 106 ? -6.543 4.811 -6.288 1.00 88.69 106 TRP A O 1
ATOM 795 N N . PHE A 1 107 ? -8.079 3.462 -7.216 1.00 75.38 107 PHE A N 1
ATOM 796 C CA . PHE A 1 107 ? -8.556 4.423 -8.193 1.00 75.38 107 PHE A CA 1
ATOM 797 C C . PHE A 1 107 ? -9.921 3.954 -8.690 1.00 75.38 107 PHE A C 1
ATOM 799 O O . PHE A 1 107 ? -10.090 2.797 -9.073 1.00 75.38 107 PHE A O 1
ATOM 806 N N . GLN A 1 108 ? -10.887 4.858 -8.629 1.00 56.78 108 GLN A N 1
ATOM 807 C CA . GLN A 1 108 ? -12.218 4.691 -9.183 1.00 56.78 108 GLN A CA 1
ATOM 808 C C . GLN A 1 108 ? -12.491 5.995 -9.926 1.00 56.78 108 GLN A C 1
ATOM 810 O O . GLN A 1 108 ? -12.609 7.047 -9.297 1.00 56.78 108 GLN A O 1
ATOM 815 N N . ASP A 1 109 ? -12.477 5.945 -11.255 1.00 56.28 109 ASP A N 1
ATOM 816 C CA . ASP A 1 109 ? -12.985 7.048 -12.059 1.00 56.28 109 ASP A CA 1
ATOM 817 C C . ASP A 1 109 ? -14.512 6.967 -12.005 1.00 56.28 109 ASP A C 1
ATOM 819 O O . ASP A 1 109 ? -15.150 6.242 -12.766 1.00 56.28 109 ASP A O 1
ATOM 823 N N . GLU A 1 110 ? -15.102 7.610 -10.999 1.00 44.59 110 GLU A N 1
ATOM 824 C CA . GLU A 1 110 ? -16.557 7.766 -10.912 1.00 44.59 110 GLU A CA 1
ATOM 825 C C . GLU A 1 110 ? -17.058 8.925 -11.778 1.00 44.59 110 GLU A C 1
ATOM 827 O O . GLU A 1 110 ? -18.261 9.208 -11.794 1.00 44.59 110 GLU A O 1
ATOM 832 N N . THR A 1 111 ? -16.186 9.585 -12.552 1.00 45.69 111 THR A N 1
ATOM 833 C CA . THR A 1 111 ? -16.692 10.460 -13.598 1.00 45.69 111 THR A CA 1
ATOM 834 C C . THR A 1 111 ? -17.267 9.576 -14.704 1.00 45.69 111 THR A C 1
ATOM 836 O O . THR A 1 111 ? -16.587 9.071 -15.589 1.00 45.69 111 THR A O 1
ATOM 839 N N . ASN A 1 112 ? -18.587 9.392 -14.668 1.00 44.19 112 ASN A N 1
ATOM 840 C CA . ASN A 1 112 ? -19.416 9.020 -15.815 1.00 44.19 112 ASN A CA 1
ATOM 841 C C . ASN A 1 112 ? -19.329 10.099 -16.921 1.00 44.19 112 ASN A C 1
ATOM 843 O O . ASN A 1 112 ? -20.349 10.531 -17.450 1.00 44.19 112 ASN A O 1
ATOM 847 N N . GLN A 1 113 ? -18.134 10.603 -17.240 1.00 45.53 113 GLN A N 1
ATOM 848 C CA . GLN A 1 113 ? -17.898 11.481 -18.370 1.00 45.53 113 GLN A CA 1
ATOM 849 C C . GLN A 1 113 ? -17.466 10.600 -19.545 1.00 45.53 113 GLN A C 1
ATOM 851 O O . GLN A 1 113 ? -16.329 10.130 -19.571 1.00 45.53 113 GLN A O 1
ATOM 856 N N . PRO A 1 114 ? -18.359 10.342 -20.518 1.00 51.34 114 PRO A N 1
ATOM 857 C CA . PRO A 1 114 ? -18.043 9.527 -21.690 1.00 51.34 114 PRO A CA 1
ATOM 858 C C . PRO A 1 114 ? -16.903 10.098 -22.556 1.00 51.34 114 PRO A C 1
ATOM 860 O O . PRO A 1 114 ? -16.369 9.361 -23.381 1.00 51.34 114 PRO A O 1
ATOM 863 N N . ASP A 1 115 ? -16.495 11.354 -22.325 1.00 50.81 115 ASP A N 1
ATOM 864 C CA . ASP A 1 115 ? -15.577 12.109 -23.187 1.00 50.81 115 ASP A CA 1
ATOM 865 C C . ASP A 1 115 ? -14.220 12.468 -22.542 1.00 50.81 115 ASP A C 1
ATOM 867 O O . ASP A 1 115 ? -13.386 13.109 -23.185 1.00 50.81 115 ASP A O 1
ATOM 871 N N . ALA A 1 116 ? -13.948 12.065 -21.294 1.00 48.34 116 ALA A N 1
ATOM 872 C CA . ALA A 1 116 ? -12.601 12.205 -20.737 1.00 48.34 116 ALA A CA 1
ATOM 873 C C . ALA A 1 116 ? -11.669 11.190 -21.430 1.00 48.34 116 ALA A C 1
ATOM 875 O O . ALA A 1 116 ? -12.037 10.017 -21.542 1.00 48.34 116 ALA A O 1
ATOM 876 N N . PRO A 1 117 ? -10.476 11.581 -21.926 1.00 45.84 117 PRO A N 1
ATOM 877 C CA . PRO A 1 117 ? -9.590 10.662 -22.631 1.00 45.84 117 PRO A CA 1
ATOM 878 C C . PRO A 1 117 ? -9.100 9.557 -21.681 1.00 45.84 117 PRO A C 1
ATOM 880 O O . PRO A 1 117 ? -8.089 9.705 -20.995 1.00 45.84 117 PRO A O 1
ATOM 883 N N . ARG A 1 118 ? -9.807 8.419 -21.703 1.00 49.00 118 ARG A N 1
ATOM 884 C CA . ARG A 1 118 ? -9.550 7.158 -20.974 1.00 49.00 118 ARG A CA 1
ATOM 885 C C . ARG A 1 118 ? -8.145 6.568 -21.177 1.00 49.00 118 ARG A C 1
ATOM 887 O O . ARG A 1 118 ? -7.757 5.602 -20.525 1.00 49.00 118 ARG A O 1
ATOM 894 N N . ASP A 1 119 ? -7.354 7.125 -22.091 1.00 46.81 119 ASP A N 1
ATOM 895 C CA . ASP A 1 119 ? -6.236 6.406 -22.696 1.00 46.81 119 ASP A CA 1
ATOM 896 C C . ASP A 1 119 ? -4.830 6.805 -22.234 1.00 46.81 119 ASP A C 1
ATOM 898 O O . ASP A 1 119 ? -3.893 6.065 -22.527 1.00 46.81 119 ASP A O 1
ATOM 902 N N . ALA A 1 120 ? -4.644 7.875 -21.454 1.00 42.41 120 ALA A N 1
ATOM 903 C CA . ALA A 1 120 ? -3.291 8.285 -21.039 1.00 42.41 120 ALA A CA 1
ATOM 904 C C . ALA A 1 120 ? -3.016 8.181 -19.527 1.00 42.41 120 ALA A C 1
ATOM 906 O O . ALA A 1 120 ? -1.915 7.802 -19.139 1.00 42.41 120 ALA A O 1
ATOM 907 N N . VAL A 1 121 ? -4.004 8.461 -18.669 1.00 42.78 121 VAL A N 1
ATOM 908 C CA . VAL A 1 121 ? -3.791 8.600 -17.210 1.00 42.78 121 VAL A CA 1
ATOM 909 C C . VAL A 1 121 ? -4.257 7.363 -16.421 1.00 42.78 121 VAL A C 1
ATOM 911 O O . VAL A 1 121 ? -3.625 6.983 -15.433 1.00 42.78 121 VAL A O 1
ATOM 914 N N . GLU A 1 122 ? -5.293 6.654 -16.889 1.00 44.06 122 GLU A N 1
ATOM 915 C CA . GLU A 1 122 ? -5.803 5.417 -16.260 1.00 44.06 122 GLU A CA 1
ATOM 916 C C . GLU A 1 122 ? -4.913 4.184 -16.514 1.00 44.06 122 GLU A C 1
ATOM 918 O O . GLU A 1 122 ? -4.932 3.215 -15.751 1.00 44.06 122 GLU A O 1
ATOM 923 N N . ARG A 1 123 ? -4.079 4.221 -17.562 1.00 47.03 123 ARG A N 1
ATOM 924 C CA . ARG A 1 123 ? -3.153 3.135 -17.930 1.00 47.03 123 ARG A CA 1
ATOM 925 C C . ARG A 1 123 ? -1.765 3.267 -17.306 1.00 47.03 123 ARG A C 1
ATOM 927 O O . ARG A 1 123 ? -0.969 2.333 -17.419 1.00 47.03 123 ARG A O 1
ATOM 934 N N . GLU A 1 124 ? -1.460 4.368 -16.613 1.00 49.72 124 GLU A N 1
ATOM 935 C CA . GLU A 1 124 ? -0.179 4.538 -15.917 1.00 49.72 124 GLU A CA 1
ATOM 936 C C . GLU A 1 124 ? -0.109 3.686 -14.638 1.00 49.72 124 GLU A C 1
ATOM 938 O O . GLU A 1 124 ? -0.260 4.129 -13.496 1.00 49.72 124 GLU A O 1
ATOM 943 N N . LYS A 1 125 ? 0.146 2.403 -14.894 1.00 76.25 125 LYS A N 1
ATOM 944 C CA . LYS A 1 125 ? 0.747 1.378 -14.047 1.00 76.25 125 LYS A CA 1
ATOM 945 C C . LYS A 1 125 ? 0.162 1.203 -12.626 1.00 76.25 125 LYS A C 1
ATOM 947 O O . LYS A 1 125 ? 0.931 1.242 -11.663 1.00 76.25 125 LYS A O 1
ATOM 952 N N . PRO A 1 126 ? -1.143 0.904 -12.441 1.00 81.38 126 PRO A N 1
ATOM 953 C CA . PRO A 1 126 ? -1.696 0.541 -11.125 1.00 81.38 126 PRO A CA 1
ATOM 954 C C . PRO A 1 126 ? -0.878 -0.543 -10.401 1.00 81.38 126 PRO A C 1
ATOM 956 O O . PRO A 1 126 ? -0.472 -0.374 -9.253 1.00 81.38 126 PRO A O 1
ATOM 959 N N . ALA A 1 127 ? -0.504 -1.603 -11.122 1.00 87.75 127 ALA A N 1
ATOM 960 C CA . ALA A 1 127 ? 0.356 -2.661 -10.596 1.00 87.75 127 ALA A CA 1
ATOM 961 C C . ALA A 1 127 ? 1.740 -2.159 -10.149 1.00 87.75 127 ALA A C 1
ATOM 963 O O . ALA A 1 127 ? 2.244 -2.615 -9.129 1.00 87.75 127 ALA A O 1
ATOM 964 N N . GLN A 1 128 ? 2.333 -1.183 -10.844 1.00 87.56 128 GLN A N 1
ATOM 965 C CA . GLN A 1 128 ? 3.617 -0.597 -10.447 1.00 87.56 128 GLN A CA 1
ATOM 966 C C . GLN A 1 128 ? 3.488 0.189 -9.147 1.00 87.56 128 GLN A C 1
ATOM 968 O O . GLN A 1 128 ? 4.381 0.129 -8.306 1.00 87.56 128 GLN A O 1
ATOM 973 N N . ARG A 1 129 ? 2.386 0.930 -8.969 1.00 88.69 129 ARG A N 1
ATOM 974 C CA . ARG A 1 129 ? 2.114 1.654 -7.718 1.00 88.69 129 ARG A CA 1
ATOM 975 C C . ARG A 1 129 ? 2.001 0.671 -6.561 1.00 88.69 129 ARG A C 1
ATOM 977 O O . ARG A 1 129 ? 2.616 0.892 -5.522 1.00 88.69 129 ARG A O 1
ATOM 984 N N . LEU A 1 130 ? 1.285 -0.435 -6.773 1.00 93.25 130 LEU A N 1
ATOM 985 C CA . LEU A 1 130 ? 1.192 -1.503 -5.786 1.00 93.25 130 LEU A CA 1
ATOM 986 C C . LEU A 1 130 ? 2.568 -2.089 -5.469 1.00 93.25 130 LEU A C 1
ATOM 988 O O . LEU A 1 130 ? 2.954 -2.107 -4.309 1.00 93.25 130 LEU A O 1
ATOM 992 N N . VAL A 1 131 ? 3.353 -2.475 -6.474 1.00 92.75 131 VAL A N 1
ATOM 993 C CA . VAL A 1 131 ? 4.704 -3.012 -6.253 1.00 92.75 131 VAL A CA 1
ATOM 994 C C . VAL A 1 131 ? 5.617 -2.010 -5.531 1.00 92.75 131 VAL A C 1
ATOM 996 O O . VAL A 1 131 ? 6.334 -2.407 -4.617 1.00 92.75 131 VAL A O 1
ATOM 999 N N . ASN A 1 132 ? 5.556 -0.713 -5.856 1.00 91.00 132 ASN A N 1
ATOM 1000 C CA . ASN A 1 132 ? 6.307 0.325 -5.138 1.00 91.00 132 ASN A CA 1
ATOM 1001 C C . ASN A 1 132 ? 5.927 0.372 -3.653 1.00 91.00 132 ASN A C 1
ATOM 1003 O O . ASN A 1 132 ? 6.806 0.413 -2.798 1.00 91.00 132 ASN A O 1
ATOM 1007 N N . VAL A 1 133 ? 4.626 0.350 -3.348 1.00 93.06 133 VAL A N 1
ATOM 1008 C CA . VAL A 1 133 ? 4.120 0.314 -1.971 1.00 93.06 133 VAL A CA 1
ATOM 1009 C C . VAL A 1 133 ? 4.655 -0.919 -1.236 1.00 93.06 133 VAL A C 1
ATOM 1011 O O . VAL A 1 133 ? 5.218 -0.797 -0.148 1.00 93.06 133 VAL A O 1
ATOM 1014 N N . LEU A 1 134 ? 4.563 -2.095 -1.857 1.00 94.56 134 LEU A N 1
ATOM 1015 C CA . LEU A 1 134 ? 5.021 -3.349 -1.257 1.00 94.56 134 LEU A CA 1
ATOM 1016 C C . LEU A 1 134 ? 6.546 -3.403 -1.066 1.00 94.56 134 LEU A C 1
ATOM 1018 O O . LEU A 1 134 ? 7.025 -4.069 -0.150 1.00 94.56 134 LEU A O 1
ATOM 1022 N N . ALA A 1 135 ? 7.316 -2.681 -1.883 1.00 92.25 135 ALA A N 1
ATOM 1023 C CA . ALA A 1 135 ? 8.777 -2.722 -1.881 1.00 92.25 135 ALA A CA 1
ATOM 1024 C C . ALA A 1 135 ? 9.435 -2.172 -0.605 1.00 92.25 135 ALA A C 1
ATOM 1026 O O . ALA A 1 135 ? 10.604 -2.466 -0.369 1.00 92.25 135 ALA A O 1
ATOM 1027 N N . VAL A 1 136 ? 8.710 -1.418 0.232 1.00 91.56 136 VAL A N 1
ATOM 1028 C CA . VAL A 1 136 ? 9.176 -1.037 1.583 1.00 91.56 136 VAL A CA 1
ATOM 1029 C C . VAL A 1 136 ? 8.572 -1.901 2.696 1.00 91.56 136 VAL A C 1
ATOM 1031 O O . VAL A 1 136 ? 8.713 -1.586 3.876 1.00 91.56 136 VAL A O 1
ATOM 1034 N N . GLY A 1 137 ? 7.850 -2.968 2.350 1.00 93.75 137 GLY A N 1
ATOM 1035 C CA . GLY A 1 137 ? 7.128 -3.801 3.312 1.00 93.75 137 GLY A CA 1
ATOM 1036 C C . GLY A 1 137 ? 5.900 -3.125 3.913 1.00 93.75 137 GLY A C 1
ATOM 1037 O O . GLY A 1 137 ? 5.452 -3.524 4.987 1.00 93.75 137 GLY A O 1
ATOM 1038 N N . LEU A 1 138 ? 5.364 -2.092 3.254 1.00 95.62 138 LEU A N 1
ATOM 1039 C CA . LEU A 1 138 ? 4.125 -1.449 3.674 1.00 95.62 138 LEU A CA 1
ATOM 1040 C C . LEU A 1 138 ? 2.954 -2.398 3.369 1.00 95.62 138 LEU A C 1
ATOM 1042 O O . LEU A 1 138 ? 2.736 -2.714 2.195 1.00 95.62 138 LEU A O 1
ATOM 1046 N N . PRO A 1 139 ? 2.185 -2.855 4.378 1.00 96.62 139 PRO A N 1
ATOM 1047 C CA . PRO A 1 139 ? 0.955 -3.592 4.129 1.00 96.62 139 PRO A CA 1
ATOM 1048 C C . PRO A 1 139 ? 0.018 -2.738 3.288 1.00 96.62 139 PRO A C 1
ATOM 1050 O O . PRO A 1 139 ? -0.070 -1.525 3.496 1.00 96.62 139 PRO A O 1
ATOM 1053 N N . ALA A 1 140 ? -0.691 -3.360 2.352 1.00 97.19 140 ALA A N 1
ATOM 1054 C CA . ALA A 1 140 ? -1.541 -2.619 1.440 1.00 97.19 140 ALA A CA 1
ATOM 1055 C C . ALA A 1 140 ? -2.855 -3.321 1.120 1.00 97.19 140 ALA A C 1
ATOM 1057 O O . ALA A 1 140 ? -2.918 -4.549 1.045 1.00 97.19 140 ALA A O 1
ATOM 1058 N N . VAL A 1 141 ? -3.884 -2.512 0.872 1.00 97.62 141 VAL A N 1
ATOM 1059 C CA . VAL A 1 141 ? -5.132 -2.948 0.240 1.00 97.62 141 VAL A CA 1
ATOM 1060 C C . VAL A 1 141 ? -5.191 -2.326 -1.149 1.00 97.62 141 VAL A C 1
ATOM 1062 O O . VAL A 1 141 ? -5.147 -1.104 -1.302 1.00 97.62 141 VAL A O 1
ATOM 1065 N N . GLY A 1 142 ? -5.251 -3.176 -2.171 1.00 95.12 142 GLY A N 1
ATOM 1066 C CA . GLY A 1 142 ? -5.398 -2.750 -3.560 1.00 95.12 142 GLY A CA 1
ATOM 1067 C C . GLY A 1 142 ? -6.843 -2.857 -4.036 1.00 95.12 142 GLY A C 1
ATOM 1068 O O . GLY A 1 142 ? -7.604 -3.695 -3.553 1.00 95.12 142 GLY A O 1
ATOM 1069 N N . TYR A 1 143 ? -7.220 -2.058 -5.031 1.00 93.50 143 TYR A N 1
ATOM 1070 C CA . TYR A 1 143 ? -8.510 -2.227 -5.701 1.00 93.50 143 TYR A CA 1
ATOM 1071 C C . TYR A 1 143 ? -8.548 -3.519 -6.528 1.00 93.50 143 TYR A C 1
ATOM 1073 O O . TYR A 1 143 ? -7.639 -3.781 -7.321 1.00 93.50 143 TYR A O 1
ATOM 1081 N N . ALA A 1 144 ? -9.604 -4.318 -6.363 1.00 92.31 144 ALA A N 1
ATOM 1082 C CA . ALA A 1 144 ? -9.756 -5.615 -7.018 1.00 92.31 144 ALA A CA 1
ATOM 1083 C C . ALA A 1 144 ? -10.080 -5.513 -8.509 1.00 92.31 144 ALA A C 1
ATOM 1085 O O . ALA A 1 144 ? -9.852 -6.485 -9.229 1.00 92.31 144 ALA A O 1
ATOM 1086 N N . GLY A 1 145 ? -10.578 -4.367 -8.989 1.00 88.12 145 GLY A N 1
ATOM 1087 C CA . GLY A 1 145 ? -10.934 -4.172 -10.397 1.00 88.12 145 GLY A CA 1
ATOM 1088 C C . GLY A 1 145 ? -9.744 -4.285 -11.355 1.00 88.12 145 GLY A C 1
ATOM 1089 O O . GLY A 1 145 ? -9.916 -4.706 -12.499 1.00 88.12 145 GLY A O 1
ATOM 1090 N N . TYR A 1 146 ? -8.521 -4.019 -10.885 1.00 86.81 146 TYR A N 1
ATOM 1091 C CA . TYR A 1 146 ? -7.323 -4.069 -11.720 1.00 86.81 146 TYR A CA 1
ATOM 1092 C C . TYR A 1 146 ? -6.749 -5.475 -11.865 1.00 86.81 146 TYR A C 1
ATOM 1094 O O . TYR A 1 146 ? -6.275 -6.073 -10.899 1.00 86.81 146 TYR A O 1
ATOM 1102 N N . ALA A 1 147 ? -6.685 -5.968 -13.107 1.00 86.75 147 ALA A N 1
ATOM 1103 C CA . ALA A 1 147 ? -6.026 -7.235 -13.429 1.00 86.75 147 ALA A CA 1
ATOM 1104 C C . ALA A 1 147 ? -4.576 -7.275 -12.923 1.00 86.75 147 ALA A C 1
ATOM 1106 O O . ALA A 1 147 ? -4.190 -8.226 -12.253 1.00 86.75 147 ALA A O 1
ATOM 1107 N N . GLY A 1 148 ? -3.823 -6.188 -13.110 1.00 86.88 148 GLY A N 1
ATOM 1108 C CA . GLY A 1 148 ? -2.446 -6.106 -12.630 1.00 86.88 148 GLY A CA 1
ATOM 1109 C C . GLY A 1 148 ? -2.305 -6.203 -11.103 1.00 86.88 148 GLY A C 1
ATOM 1110 O O . GLY A 1 148 ? -1.319 -6.748 -10.626 1.00 86.88 148 GLY A O 1
ATOM 1111 N N . HIS A 1 149 ? -3.287 -5.747 -10.315 1.00 92.81 149 HIS A N 1
ATOM 1112 C CA . HIS A 1 149 ? -3.270 -5.972 -8.863 1.00 92.81 149 HIS A CA 1
ATOM 1113 C C . HIS A 1 149 ? -3.485 -7.449 -8.517 1.00 92.81 149 HIS A C 1
ATOM 1115 O O . HIS A 1 149 ? -2.817 -7.976 -7.628 1.00 92.81 149 HIS A O 1
ATOM 1121 N N . ARG A 1 150 ? -4.395 -8.122 -9.236 1.00 93.31 150 ARG A N 1
ATOM 1122 C CA . ARG A 1 150 ? -4.643 -9.565 -9.080 1.00 93.31 150 ARG A CA 1
ATOM 1123 C C . ARG A 1 150 ? -3.411 -10.388 -9.443 1.00 93.31 150 ARG A C 1
ATOM 1125 O O . ARG A 1 150 ? -3.128 -11.373 -8.771 1.00 93.31 150 ARG A O 1
ATOM 1132 N N . ASP A 1 151 ? -2.669 -9.965 -10.461 1.00 90.50 151 ASP A N 1
ATOM 1133 C CA . ASP A 1 151 ? -1.415 -10.608 -10.850 1.00 90.50 151 ASP A CA 1
ATOM 1134 C C . ASP A 1 151 ? -0.313 -10.386 -9.812 1.00 90.50 151 ASP A C 1
ATOM 1136 O O . ASP A 1 151 ? 0.345 -11.346 -9.412 1.00 90.50 151 ASP A O 1
ATOM 1140 N N . VAL A 1 152 ? -0.161 -9.155 -9.308 1.00 93.12 152 VAL A N 1
ATOM 1141 C CA . VAL A 1 152 ? 0.827 -8.830 -8.265 1.00 93.12 152 VAL A CA 1
ATOM 1142 C C . VAL A 1 152 ? 0.571 -9.602 -6.973 1.00 93.12 152 VAL A C 1
ATOM 1144 O O . VAL A 1 152 ? 1.511 -10.143 -6.398 1.00 93.12 152 VAL A O 1
ATOM 1147 N N . LEU A 1 153 ? -0.686 -9.700 -6.534 1.00 95.56 153 LEU A N 1
ATOM 1148 C CA . LEU A 1 153 ? -1.062 -10.410 -5.306 1.00 95.56 153 LEU A CA 1
ATOM 1149 C C . LEU A 1 153 ? -1.448 -11.875 -5.538 1.00 95.56 153 LEU A C 1
ATOM 1151 O O . LEU A 1 153 ? -2.086 -12.496 -4.684 1.00 95.56 153 LEU A O 1
ATOM 1155 N N . ARG A 1 154 ? -1.078 -12.462 -6.681 1.00 93.88 154 ARG A N 1
ATOM 1156 C CA . ARG A 1 154 ? -1.382 -13.864 -6.962 1.00 93.88 154 ARG A CA 1
ATOM 1157 C C . ARG A 1 154 ? -0.710 -14.764 -5.923 1.00 93.88 154 ARG A C 1
ATOM 1159 O O . ARG A 1 154 ? 0.512 -14.812 -5.819 1.00 93.88 154 ARG A O 1
ATOM 1166 N N . GLY A 1 155 ? -1.523 -15.502 -5.168 1.00 93.25 155 GLY A N 1
ATOM 1167 C CA . GLY A 1 155 ? -1.043 -16.380 -4.097 1.00 93.25 155 GLY A CA 1
ATOM 1168 C C . GLY A 1 155 ? -0.634 -15.651 -2.812 1.00 93.25 155 GLY A C 1
ATOM 1169 O O . GLY A 1 155 ? 0.015 -16.263 -1.964 1.00 93.25 155 GLY A O 1
ATOM 1170 N N . ALA A 1 156 ? -0.989 -14.370 -2.659 1.00 96.69 156 ALA A N 1
ATOM 1171 C CA . ALA A 1 156 ? -0.895 -13.681 -1.377 1.00 96.69 156 ALA A CA 1
ATOM 1172 C C . ALA A 1 156 ? -1.885 -14.288 -0.365 1.00 96.69 156 ALA A C 1
ATOM 1174 O O . ALA A 1 156 ? -3.011 -14.641 -0.721 1.00 96.69 156 ALA A O 1
ATOM 1175 N N . GLN A 1 157 ? -1.461 -14.421 0.890 1.00 97.38 157 GLN A N 1
ATOM 1176 C CA . GLN A 1 157 ? -2.259 -15.005 1.975 1.00 97.38 157 GLN A CA 1
ATOM 1177 C C . GLN A 1 157 ? -2.786 -13.950 2.952 1.00 97.38 157 GLN A C 1
ATOM 1179 O O . GLN A 1 157 ? -3.856 -14.118 3.538 1.00 97.38 157 GLN A O 1
ATOM 1184 N N . HIS A 1 158 ? -2.037 -12.866 3.138 1.00 97.69 158 HIS A N 1
ATOM 1185 C CA . HIS A 1 158 ? -2.283 -11.829 4.138 1.00 97.69 158 HIS A CA 1
ATOM 1186 C C . HIS A 1 158 ? -2.599 -10.471 3.509 1.00 97.69 158 HIS A C 1
ATOM 1188 O O . HIS A 1 158 ? -3.276 -9.652 4.130 1.00 97.69 158 HIS A O 1
ATOM 1194 N N . LEU A 1 159 ? -2.168 -10.242 2.269 1.00 96.94 159 LEU A N 1
ATOM 1195 C CA . LEU A 1 159 ? -2.584 -9.098 1.463 1.00 96.94 159 LEU A CA 1
ATOM 1196 C C . LEU A 1 159 ? -3.810 -9.455 0.624 1.00 96.94 159 LEU A C 1
ATOM 1198 O O . LEU A 1 159 ? -3.858 -10.498 -0.028 1.00 96.94 159 LEU A O 1
ATOM 1202 N N . ARG A 1 160 ? -4.814 -8.576 0.629 1.00 96.88 160 ARG A N 1
ATOM 1203 C CA . ARG A 1 160 ? -6.081 -8.789 -0.080 1.00 96.88 160 ARG A CA 1
ATOM 1204 C C . ARG A 1 160 ? -6.459 -7.565 -0.901 1.00 96.88 160 ARG A C 1
ATOM 1206 O O . ARG A 1 160 ? -6.058 -6.441 -0.604 1.00 96.88 160 ARG A O 1
ATOM 1213 N N . LEU A 1 161 ? -7.250 -7.814 -1.938 1.00 96.94 161 LEU A N 1
ATOM 1214 C CA . LEU A 1 161 ? -7.875 -6.775 -2.743 1.00 96.94 161 LEU A CA 1
ATOM 1215 C C . LEU A 1 161 ? -9.301 -6.540 -2.251 1.00 96.94 161 LEU A C 1
ATOM 1217 O O . LEU A 1 161 ? -9.961 -7.496 -1.846 1.00 96.94 161 LEU A O 1
ATOM 1221 N N . ALA A 1 162 ? -9.764 -5.295 -2.315 1.00 96.12 162 ALA A N 1
ATOM 1222 C CA . ALA A 1 162 ? -11.156 -4.945 -2.042 1.00 96.12 162 ALA A CA 1
ATOM 1223 C C . ALA A 1 162 ? -11.882 -4.581 -3.338 1.00 96.12 162 ALA A C 1
ATOM 1225 O O . ALA A 1 162 ? -11.332 -3.871 -4.184 1.00 96.12 162 ALA A O 1
ATOM 1226 N N . ALA A 1 163 ? -13.116 -5.055 -3.492 1.00 92.81 163 ALA A N 1
ATOM 1227 C CA . ALA A 1 163 ? -13.961 -4.755 -4.646 1.00 92.81 163 ALA A CA 1
ATOM 1228 C C . ALA A 1 163 ? -14.715 -3.422 -4.521 1.00 92.81 163 ALA A C 1
ATOM 1230 O O . ALA A 1 163 ? -15.173 -2.885 -5.523 1.00 92.81 163 ALA A O 1
ATOM 1231 N N . ASN A 1 164 ? -14.853 -2.893 -3.307 1.00 92.00 164 ASN A N 1
ATOM 1232 C CA . ASN A 1 164 ? -15.591 -1.669 -2.995 1.00 92.00 164 ASN A CA 1
ATOM 1233 C C . ASN A 1 164 ? -15.053 -1.036 -1.698 1.00 92.00 164 ASN A C 1
ATOM 1235 O O . ASN A 1 164 ? -14.141 -1.568 -1.057 1.00 92.00 164 ASN A O 1
ATOM 1239 N N . VAL A 1 165 ? -15.603 0.121 -1.324 1.00 92.56 165 VAL A N 1
ATOM 1240 C CA . VAL A 1 165 ? -15.162 0.887 -0.149 1.00 92.56 165 VAL A CA 1
ATOM 1241 C C . VAL A 1 165 ? -15.483 0.161 1.158 1.00 92.56 165 VAL A C 1
ATOM 1243 O O . VAL A 1 165 ? -14.694 0.216 2.100 1.00 92.56 165 VAL A O 1
ATOM 1246 N N . GLU A 1 166 ? -16.600 -0.556 1.228 1.00 94.75 166 GLU A N 1
ATOM 1247 C CA . GLU A 1 166 ? -17.011 -1.314 2.408 1.00 94.75 166 GLU A CA 1
ATOM 1248 C C . GLU A 1 166 ? -16.005 -2.434 2.722 1.00 94.75 166 GLU A C 1
ATOM 1250 O O . GLU A 1 166 ? -15.519 -2.544 3.852 1.00 94.75 166 GLU A O 1
ATOM 1255 N N . GLU A 1 167 ? -15.618 -3.217 1.713 1.00 96.81 167 GLU A N 1
ATOM 1256 C CA . GLU A 1 167 ? -14.569 -4.234 1.827 1.00 96.81 167 GLU A CA 1
ATOM 1257 C C . GLU A 1 167 ? -13.210 -3.620 2.165 1.00 96.81 167 GLU A C 1
ATOM 1259 O O . GLU A 1 167 ? -12.486 -4.146 3.015 1.00 96.81 167 GLU A O 1
ATOM 1264 N N . LEU A 1 168 ? -12.870 -2.486 1.545 1.00 95.88 168 LEU A N 1
ATOM 1265 C CA . LEU A 1 168 ? -11.641 -1.753 1.840 1.00 95.88 168 LEU A CA 1
ATOM 1266 C C . LEU A 1 168 ? -11.585 -1.366 3.321 1.00 95.88 168 LEU A C 1
ATOM 1268 O O . LEU A 1 168 ? -10.564 -1.591 3.967 1.00 95.88 168 LEU A O 1
ATOM 1272 N N . CYS A 1 169 ? -12.678 -0.845 3.877 1.00 95.75 169 CYS A N 1
ATOM 1273 C CA . CYS A 1 169 ? -12.774 -0.490 5.289 1.00 95.75 169 CYS A CA 1
ATOM 1274 C C . CYS A 1 169 ? -12.561 -1.698 6.209 1.00 95.75 169 CYS A C 1
ATOM 1276 O O . CYS A 1 169 ? -11.822 -1.596 7.190 1.00 95.75 169 CYS A O 1
ATOM 1278 N N . VAL A 1 170 ? -13.166 -2.848 5.895 1.00 97.44 170 VAL A N 1
ATOM 1279 C CA . VAL A 1 170 ? -12.989 -4.084 6.678 1.00 97.44 170 VAL A CA 1
ATOM 1280 C C . VAL A 1 170 ? -11.531 -4.547 6.652 1.00 97.44 170 VAL A C 1
ATOM 12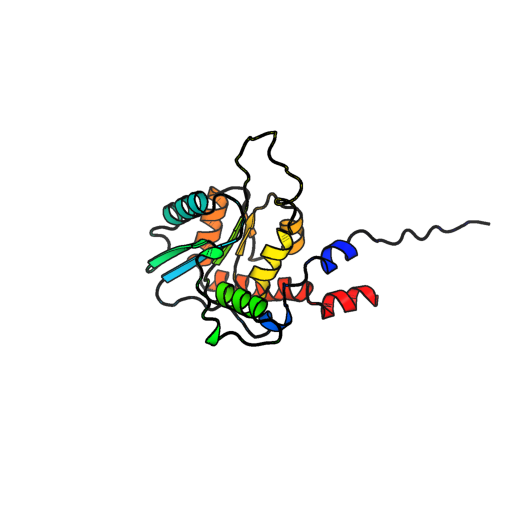82 O O . VAL A 1 170 ? -10.956 -4.832 7.704 1.00 97.44 170 VAL A O 1
ATOM 1285 N N . LEU A 1 171 ? -10.914 -4.588 5.470 1.00 97.94 171 LEU A N 1
ATOM 1286 C CA . LEU A 1 171 ? -9.531 -5.040 5.308 1.00 97.94 171 LEU A CA 1
ATOM 1287 C C . LEU A 1 171 ? -8.526 -4.071 5.942 1.00 97.94 171 LEU A C 1
ATOM 1289 O O . LEU A 1 171 ? -7.618 -4.504 6.652 1.00 97.94 171 LEU A O 1
ATOM 1293 N N . ALA A 1 172 ? -8.711 -2.765 5.740 1.00 96.88 172 ALA A N 1
ATOM 1294 C CA . ALA A 1 172 ? -7.883 -1.732 6.353 1.00 96.88 172 ALA A CA 1
ATOM 1295 C C . ALA A 1 172 ? -7.971 -1.791 7.881 1.00 96.88 172 ALA A C 1
ATOM 1297 O O . ALA A 1 172 ? -6.944 -1.766 8.558 1.00 96.88 172 ALA A O 1
ATOM 1298 N N . ARG A 1 173 ? -9.181 -1.950 8.433 1.00 96.31 173 ARG A N 1
ATOM 1299 C CA . ARG A 1 173 ? -9.384 -2.117 9.875 1.00 96.31 173 ARG A CA 1
ATOM 1300 C C . ARG A 1 173 ? -8.646 -3.343 10.406 1.00 96.31 173 ARG A C 1
ATOM 1302 O O . ARG A 1 173 ? -7.928 -3.218 11.392 1.00 96.31 173 ARG A O 1
ATOM 1309 N N . ALA A 1 174 ? -8.779 -4.494 9.747 1.00 96.19 174 ALA A N 1
ATOM 1310 C CA . ALA A 1 174 ? -8.105 -5.721 10.167 1.00 96.19 174 ALA A CA 1
ATOM 1311 C C . ALA A 1 174 ? -6.578 -5.539 10.224 1.00 96.19 174 ALA A C 1
ATOM 1313 O O . ALA A 1 174 ? -5.957 -5.859 11.236 1.00 96.19 174 ALA A O 1
ATOM 1314 N N . LEU A 1 175 ? -5.978 -4.943 9.187 1.00 95.88 175 LEU A N 1
ATOM 1315 C CA . LEU A 1 175 ? -4.539 -4.654 9.150 1.00 95.88 175 LEU A CA 1
ATOM 1316 C C . LEU A 1 175 ? -4.113 -3.639 10.225 1.00 95.88 175 LEU A C 1
ATOM 1318 O O . LEU A 1 175 ? -3.033 -3.758 10.805 1.00 95.88 175 LEU A O 1
ATOM 1322 N N . LEU A 1 176 ? -4.951 -2.642 10.517 1.00 94.12 176 LEU A N 1
ATOM 1323 C CA . LEU A 1 176 ? -4.657 -1.602 11.505 1.00 94.12 176 LEU A CA 1
ATOM 1324 C C . LEU A 1 176 ? -4.941 -2.016 12.961 1.00 94.12 176 LEU A C 1
ATOM 1326 O O . LEU A 1 176 ? -4.415 -1.387 13.877 1.00 94.12 176 LEU A O 1
ATOM 1330 N N . GLN A 1 177 ? -5.710 -3.073 13.204 1.00 93.44 177 GLN A N 1
ATOM 1331 C CA . GLN A 1 177 ? -6.000 -3.562 14.558 1.00 93.44 177 GLN A CA 1
ATOM 1332 C C . GLN A 1 177 ? -5.150 -4.773 14.944 1.00 93.44 177 GLN A C 1
ATOM 1334 O O . GLN A 1 177 ? -4.690 -4.868 16.081 1.00 93.44 177 GLN A O 1
ATOM 1339 N N . ASP A 1 178 ? -4.906 -5.688 14.007 1.00 94.06 178 ASP A N 1
ATOM 1340 C CA . ASP A 1 178 ? -4.164 -6.913 14.278 1.00 94.06 178 ASP A CA 1
ATOM 1341 C C . ASP A 1 178 ? -2.674 -6.727 13.951 1.00 94.06 178 ASP A C 1
ATOM 1343 O O . ASP A 1 178 ? -2.242 -6.760 12.798 1.00 94.06 178 ASP A O 1
ATOM 1347 N N . ILE A 1 179 ? -1.865 -6.544 15.000 1.00 92.00 179 ILE A N 1
ATOM 1348 C CA . ILE A 1 179 ? -0.405 -6.386 14.898 1.00 92.00 179 ILE A CA 1
ATOM 1349 C C . ILE A 1 179 ? 0.246 -7.619 14.256 1.00 92.00 179 ILE A C 1
ATOM 1351 O O . ILE A 1 179 ? 1.205 -7.482 13.491 1.00 92.00 179 ILE A O 1
ATOM 1355 N N . LYS A 1 180 ? -0.257 -8.824 14.554 1.00 95.44 180 LYS A N 1
ATOM 1356 C CA . LYS A 1 180 ? 0.290 -10.068 14.007 1.00 95.44 180 LYS A CA 1
ATOM 1357 C C . LYS A 1 180 ? -0.011 -10.152 12.516 1.00 95.44 180 LYS A C 1
ATOM 1359 O O . LYS A 1 180 ? 0.909 -10.402 11.740 1.00 95.44 180 LYS A O 1
ATOM 1364 N N . LEU A 1 181 ? -1.256 -9.889 12.117 1.00 96.56 181 LEU A N 1
ATOM 1365 C CA . LEU A 1 181 ? -1.638 -9.833 10.706 1.00 96.56 181 LEU A CA 1
ATOM 1366 C C . LEU A 1 181 ? -0.832 -8.769 9.961 1.00 96.56 181 LEU A C 1
ATOM 1368 O O . LEU A 1 181 ? -0.309 -9.053 8.889 1.00 96.56 181 LEU A O 1
ATOM 1372 N N . ARG A 1 182 ? -0.668 -7.573 10.541 1.00 94.38 182 ARG A N 1
ATOM 1373 C CA . ARG A 1 182 ? 0.122 -6.495 9.933 1.00 94.38 182 ARG A CA 1
ATOM 1374 C C . ARG A 1 182 ? 1.562 -6.916 9.684 1.00 94.38 182 ARG A C 1
ATOM 1376 O O . ARG A 1 182 ? 2.078 -6.687 8.597 1.00 94.38 182 ARG A O 1
ATOM 1383 N N . LYS A 1 183 ? 2.201 -7.557 10.667 1.00 94.56 183 LYS A N 1
ATOM 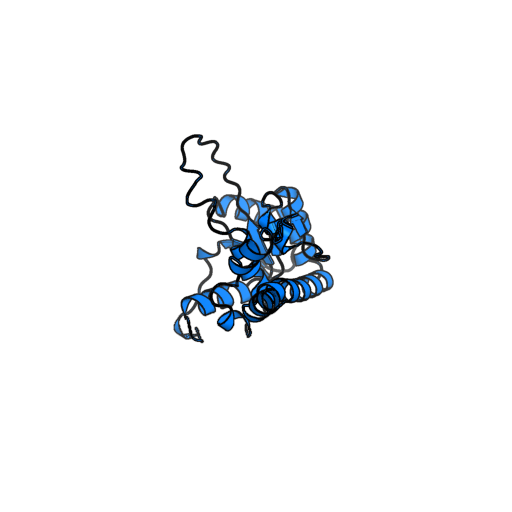1384 C CA . LYS A 1 183 ? 3.573 -8.058 10.531 1.00 94.56 183 LYS A CA 1
ATOM 1385 C C . LYS A 1 183 ? 3.682 -9.094 9.407 1.00 94.56 183 LYS A C 1
ATOM 1387 O O . LYS A 1 183 ? 4.560 -8.967 8.560 1.00 94.56 183 LYS A O 1
ATOM 1392 N N . LEU A 1 184 ? 2.773 -10.070 9.373 1.00 96.94 184 LEU A N 1
ATOM 1393 C CA . LEU A 1 184 ? 2.741 -11.093 8.323 1.00 96.94 184 LEU A CA 1
ATOM 1394 C C . LEU A 1 184 ? 2.496 -10.479 6.935 1.00 96.94 184 LEU A C 1
ATOM 1396 O O . LEU A 1 184 ? 3.155 -10.849 5.968 1.00 96.94 184 LEU A O 1
ATOM 1400 N N . ALA A 1 185 ? 1.601 -9.494 6.844 1.00 97.50 185 ALA A N 1
ATOM 1401 C CA . ALA A 1 185 ? 1.331 -8.749 5.620 1.00 97.50 185 ALA A CA 1
ATOM 1402 C C . ALA A 1 185 ? 2.545 -7.922 5.156 1.00 97.50 185 ALA A C 1
ATOM 1404 O O . ALA A 1 185 ? 2.820 -7.875 3.961 1.00 97.50 185 ALA A O 1
ATOM 1405 N N . SER A 1 186 ? 3.300 -7.312 6.075 1.00 95.56 186 SER A N 1
ATOM 1406 C CA . SER A 1 186 ? 4.555 -6.608 5.768 1.00 95.56 186 SER A CA 1
ATOM 1407 C C . SER A 1 186 ? 5.639 -7.542 5.229 1.00 95.56 186 SER A C 1
ATOM 1409 O O . SER A 1 186 ? 6.309 -7.219 4.247 1.00 95.56 186 SER A O 1
ATOM 1411 N N . GLU A 1 187 ? 5.824 -8.703 5.857 1.00 94.69 187 GLU A N 1
ATOM 1412 C CA . GLU A 1 187 ? 6.788 -9.715 5.405 1.00 94.69 187 GLU A CA 1
ATOM 1413 C C . GLU A 1 187 ? 6.396 -10.267 4.026 1.00 94.69 187 GLU A C 1
ATOM 1415 O O . GLU A 1 187 ? 7.236 -10.397 3.131 1.00 94.69 187 GLU A O 1
ATOM 1420 N N . GLU A 1 188 ? 5.102 -10.522 3.818 1.00 96.31 188 GLU A N 1
ATOM 1421 C CA . GLU A 1 188 ? 4.566 -10.923 2.523 1.00 96.31 188 GLU A CA 1
ATOM 1422 C C . GLU A 1 188 ? 4.732 -9.835 1.452 1.00 96.31 188 GLU A C 1
ATOM 1424 O O . GLU A 1 188 ? 5.098 -10.159 0.323 1.00 96.31 188 GLU A O 1
ATOM 1429 N N . ALA A 1 189 ? 4.529 -8.560 1.795 1.00 95.44 189 ALA A N 1
ATOM 1430 C CA . ALA A 1 189 ? 4.732 -7.434 0.888 1.00 95.44 189 ALA A CA 1
ATOM 1431 C C . ALA A 1 189 ? 6.167 -7.403 0.340 1.00 95.44 189 ALA A C 1
ATOM 1433 O O . ALA A 1 189 ? 6.357 -7.368 -0.877 1.00 95.44 189 ALA A O 1
ATOM 1434 N N . LEU A 1 190 ? 7.171 -7.511 1.219 1.00 92.75 190 LEU A N 1
ATOM 1435 C CA . LEU A 1 190 ? 8.581 -7.571 0.814 1.00 92.75 190 LEU A CA 1
ATOM 1436 C C . LEU A 1 190 ? 8.857 -8.776 -0.092 1.00 92.75 190 LEU A C 1
ATOM 1438 O O . LEU A 1 190 ? 9.509 -8.637 -1.126 1.00 92.75 190 LEU A O 1
ATOM 1442 N N . ARG A 1 191 ? 8.326 -9.953 0.265 1.00 92.69 191 ARG A N 1
ATOM 1443 C CA . ARG A 1 191 ? 8.476 -11.182 -0.528 1.00 92.69 191 ARG A CA 1
ATOM 1444 C C . ARG A 1 191 ? 7.885 -11.037 -1.932 1.00 92.69 191 ARG A C 1
ATOM 1446 O O . ARG A 1 191 ? 8.505 -11.482 -2.894 1.00 92.69 191 ARG A O 1
ATOM 1453 N N . ILE A 1 192 ? 6.695 -10.446 -2.050 1.00 92.38 192 ILE A N 1
ATOM 1454 C CA . ILE A 1 192 ? 6.044 -10.204 -3.343 1.00 92.38 192 ILE A CA 1
ATOM 1455 C C . ILE A 1 192 ? 6.848 -9.188 -4.151 1.00 92.38 192 ILE A C 1
ATOM 1457 O O . ILE A 1 192 ? 7.138 -9.447 -5.314 1.00 92.38 192 ILE A O 1
ATOM 1461 N N . ALA A 1 193 ? 7.256 -8.068 -3.550 1.00 91.06 193 ALA A N 1
ATOM 1462 C CA . ALA A 1 193 ? 8.024 -7.039 -4.244 1.00 91.06 193 ALA A CA 1
ATOM 1463 C C . ALA A 1 193 ? 9.386 -7.548 -4.748 1.00 91.06 193 ALA A C 1
ATOM 1465 O O . ALA A 1 193 ? 9.810 -7.174 -5.841 1.00 91.06 193 ALA A O 1
ATOM 1466 N N . GLU A 1 194 ? 10.043 -8.447 -4.007 1.00 87.69 194 GLU A N 1
ATOM 1467 C CA . GLU A 1 194 ? 11.302 -9.077 -4.424 1.00 87.69 194 GLU A CA 1
ATOM 1468 C C . GLU A 1 194 ? 11.151 -9.893 -5.716 1.00 87.69 194 GLU A C 1
ATOM 1470 O O . GLU A 1 194 ? 12.084 -9.947 -6.515 1.00 87.69 194 GLU A O 1
ATOM 1475 N N . ALA A 1 195 ? 9.975 -10.473 -5.989 1.00 87.00 195 ALA A N 1
ATOM 1476 C CA . ALA A 1 195 ? 9.717 -11.170 -7.253 1.00 87.00 195 ALA A CA 1
ATOM 1477 C C . ALA A 1 195 ? 9.787 -10.238 -8.482 1.00 87.00 195 ALA A C 1
ATOM 1479 O O . ALA A 1 195 ? 9.976 -10.715 -9.600 1.00 87.00 195 ALA A O 1
ATOM 1480 N N . TYR A 1 196 ? 9.688 -8.923 -8.266 1.00 86.00 196 TYR A N 1
ATOM 1481 C CA . TYR A 1 196 ? 9.804 -7.878 -9.283 1.00 86.00 196 TYR A CA 1
ATOM 1482 C C . TYR A 1 196 ? 11.165 -7.158 -9.241 1.00 86.00 196 TYR A C 1
ATOM 1484 O O . TYR A 1 196 ? 11.325 -6.098 -9.850 1.00 86.00 196 TYR A O 1
ATOM 1492 N N . SER A 1 197 ? 12.167 -7.698 -8.532 1.00 82.62 197 SER A N 1
ATOM 1493 C CA . SER A 1 197 ? 13.519 -7.130 -8.535 1.00 82.62 197 SER A CA 1
ATOM 1494 C C . SER A 1 197 ? 14.201 -7.328 -9.902 1.00 82.62 197 SER A C 1
ATOM 1496 O O . SER A 1 197 ? 13.980 -8.349 -10.562 1.00 82.62 197 SER A O 1
ATOM 1498 N N . PRO A 1 198 ? 15.083 -6.405 -10.347 1.00 81.12 198 PRO A N 1
ATOM 1499 C CA . PRO A 1 198 ? 15.833 -6.552 -11.596 1.00 81.12 198 PRO A CA 1
ATOM 1500 C C . PRO A 1 198 ? 16.589 -7.878 -11.677 1.00 81.12 198 PRO A C 1
ATOM 1502 O O . PRO A 1 198 ? 16.682 -8.468 -12.747 1.00 81.12 198 PRO A O 1
ATOM 1505 N N . ARG A 1 199 ? 17.092 -8.372 -10.537 1.00 80.31 199 ARG A N 1
ATOM 1506 C CA . ARG A 1 199 ? 17.771 -9.666 -10.450 1.00 80.31 199 ARG A CA 1
ATOM 1507 C C . ARG A 1 199 ? 16.821 -10.820 -10.760 1.00 80.31 199 ARG A C 1
ATOM 1509 O O . ARG A 1 199 ? 17.154 -11.653 -11.593 1.00 80.31 199 ARG A O 1
ATOM 1516 N N . ARG A 1 200 ? 15.655 -10.878 -10.108 1.00 79.12 200 ARG A N 1
ATOM 1517 C CA . ARG A 1 200 ? 14.666 -11.945 -10.337 1.00 79.12 200 ARG A CA 1
ATOM 1518 C C . ARG A 1 200 ? 14.114 -11.930 -11.752 1.00 79.12 200 ARG A C 1
ATOM 1520 O O . ARG A 1 200 ? 13.916 -12.987 -12.343 1.00 79.12 200 ARG A O 1
ATOM 1527 N N . ILE A 1 201 ? 13.922 -10.738 -12.303 1.00 76.69 201 ILE A N 1
ATOM 1528 C CA . ILE A 1 201 ? 13.537 -10.573 -13.700 1.00 76.69 201 ILE A CA 1
ATOM 1529 C C . ILE A 1 201 ? 14.658 -11.073 -14.615 1.00 76.69 201 ILE A C 1
ATOM 1531 O O . ILE A 1 201 ? 14.387 -11.874 -15.495 1.00 76.69 201 ILE A O 1
ATOM 1535 N N . ALA A 1 202 ? 15.920 -10.701 -14.392 1.00 74.69 202 ALA A N 1
ATOM 1536 C CA . ALA A 1 202 ? 17.032 -11.219 -15.193 1.00 74.69 202 ALA A CA 1
ATOM 1537 C C . ALA A 1 202 ? 17.156 -12.755 -15.113 1.00 74.69 202 ALA A C 1
ATOM 1539 O O . ALA A 1 202 ? 17.373 -13.406 -16.131 1.00 74.69 202 ALA A O 1
ATOM 1540 N N . GLU A 1 203 ? 16.956 -13.349 -13.931 1.00 76.69 203 GLU A N 1
ATOM 1541 C CA . GLU A 1 203 ? 16.950 -14.807 -13.734 1.00 76.69 203 GLU A CA 1
ATOM 1542 C C . GLU A 1 203 ? 15.853 -15.520 -14.547 1.00 76.69 203 GLU A C 1
ATOM 1544 O O . GLU A 1 203 ? 16.046 -16.676 -14.924 1.00 76.69 203 GLU A O 1
ATOM 1549 N N . SER A 1 204 ? 14.721 -14.867 -14.837 1.00 70.38 204 SER A N 1
ATOM 1550 C CA . SER A 1 204 ? 13.651 -15.462 -15.651 1.00 70.38 204 SER A CA 1
ATOM 1551 C C . SER A 1 204 ? 13.945 -15.447 -17.154 1.00 70.38 204 SER A C 1
ATOM 1553 O O . SER A 1 204 ? 13.387 -16.272 -17.868 1.00 70.38 204 SER A O 1
ATOM 1555 N N . TYR A 1 205 ? 14.846 -14.574 -17.621 1.00 61.75 205 TYR A N 1
ATOM 1556 C CA . TYR A 1 205 ? 15.321 -14.541 -19.012 1.00 61.75 205 TYR A CA 1
ATOM 1557 C C . TYR A 1 205 ? 16.428 -15.556 -19.315 1.00 61.75 205 TYR A C 1
ATOM 1559 O O . TYR A 1 205 ? 16.697 -15.837 -20.479 1.00 61.75 205 TYR A O 1
ATOM 1567 N N . LEU A 1 206 ? 17.101 -16.075 -18.286 1.00 67.94 206 LEU A N 1
ATOM 1568 C CA . LEU A 1 206 ? 18.200 -17.037 -18.423 1.00 67.94 206 LEU A CA 1
ATOM 1569 C C . LEU A 1 206 ? 17.735 -18.505 -18.378 1.00 67.94 206 LEU A C 1
ATOM 1571 O O . LEU A 1 206 ? 18.576 -19.403 -18.364 1.00 67.94 206 LEU A O 1
ATOM 1575 N N . ARG A 1 207 ? 16.423 -18.751 -18.313 1.00 56.03 207 ARG A N 1
ATOM 1576 C CA . ARG A 1 207 ? 15.799 -20.083 -18.322 1.00 56.03 207 ARG A CA 1
ATOM 1577 C C . ARG A 1 207 ? 15.051 -20.306 -19.624 1.00 56.03 207 ARG A C 1
ATOM 1579 O O . ARG A 1 207 ? 15.076 -21.464 -20.088 1.00 56.03 207 ARG A O 1
#

Radius of gyration: 18.29 Å; chains: 1; bounding box: 41×49×63 Å

pLDDT: mean 79.34, std 18.26, range [33.22, 97.94]

Foldseek 3Di:
DDDDDPPPPPPPLVLLQVQQADPLVLLPPAAADADPAEFEEEEAEDPPQVVLQVLLCVLCVVLAHHDYGYYYLVPQDFDLVPADDDDRVRNSSSVSLSPHQEYELDDDPPPPPPPDPPPDRVPPCSLNSLLNSLSNLHQYEYAPVDPSVCVLCPVPDLHYYDPDSVSVSVSVSCLRNDPVSVNSSSVSSNVSSVCSHPVVSVVVVVD